Protein AF-0000000066992635 (afdb_homodimer)

Solvent-accessible surface area (backbone atoms only — not comparable to full-atom values): 14364 Å² total; per-residue (Å²): 136,86,88,68,49,43,54,51,34,20,44,28,48,39,27,54,44,52,47,41,54,49,52,49,49,38,52,51,54,25,51,52,31,28,59,74,40,65,58,60,78,64,57,83,58,61,50,70,71,50,26,74,75,31,68,50,27,36,38,20,39,34,29,41,51,44,38,52,54,48,52,70,45,45,57,60,49,50,53,28,38,60,48,14,16,53,73,37,14,64,63,29,17,50,32,44,40,44,22,47,52,12,49,50,40,20,44,55,20,20,50,38,97,61,26,74,69,33,18,50,69,11,43,53,45,22,50,52,27,47,52,53,37,44,51,44,18,52,51,42,51,51,30,59,75,71,54,74,103,96,70,82,66,80,46,89,55,33,62,47,29,53,51,26,52,52,51,47,56,53,50,52,50,50,38,51,52,53,26,52,52,31,28,59,74,41,67,58,60,84,86,57,82,57,60,50,69,71,50,26,72,74,31,68,48,25,36,38,19,30,25,29,41,41,45,38,52,54,49,59,63,47,44,58,45,50,51,51,26,38,60,48,14,17,54,76,37,15,65,64,29,16,52,32,42,41,43,22,47,52,12,50,50,40,20,45,54,19,19,50,37,96,61,24,69,70,32,19,51,70,12,43,52,45,22,50,54,27,47,52,53,36,44,51,42,16,45,52,42,18,51,28,42,62,72,53,74,106

Nearest PDB structures (foldseek):
  3s84-assembly1_A  TM=3.545E-01  e=1.119E+00  Homo sapiens
  6egc-assembly1_A  TM=3.130E-01  e=7.460E+00  synthetic construct
  3s84-assembly1_A  TM=3.484E-01  e=1.752E+00  Homo sapiens
  6egc-assembly1_A  TM=3.126E-01  e=8.282E+00  synthetic construct

Foldseek 3Di:
DDQDADPLLVLLVVLLVLLVVLLVVLVVVLVVLCVVLVPDPPDLADDPVSVVVDVSRVLSRLSSVLSVVSVVVSVLLNVLLNQLCSPVVVLSSVLSNQLSVLSVQLNCQCNDPNHNVGNVSSCVSNVVSSVVSNVSSVVSVVCVVVVVD/DDLDADPLLVLLVVLLVLLVVLLVVLVVVLVVLCVVLVPDPPDLADDPVSVVVDVSRVLSRLSSVLSVVSVVCSVLLNVLLNQLCSPVVVLSSVLSNQLSVLSVQLNCLCNDPNHNVGNVSSCVSNVVSSVVSNVSSVVSVVCVVVVVD

Secondary structure (DSSP, 8-state):
---PPPTTHHHHHHHHHHHHHHHHHHHHHHHHHHHHHT--TT-SS--HHHHHH-HHHHHHHHHHHHHHHHHHHHHHHHHHHHHHTTT-HHHHHHHHHHHHHHHHHHHHHHTSTTGGGGGHHHHHHHHHHHHHHHHHHHHHHHHHHHT--/---PPPTTHHHHHHHHHHHHHHHHHHHHHHHHHHHHHT--TT-SS--HHHHHH-HHHHHHHHHHHHHHHHHHHHHHHHHHHHHHTTT-HHHHHHHHHHHHHHHHHHHHHHTSTTGGGGGHHHHHHHHHHHHHHHHHHHHHHHHHHHT--

Organism: NCBI:txid100816

pLDDT: mean 96.37, std 5.15, range [50.03, 98.88]

InterPro domains:
  IPR001129 Membrane-associated, eicosanoid/glutathione metabolism (MAPEG) protein [PF01124] (12-139)
  IPR023352 Membrane associated eicosanoid/glutathione metabolism-like domain superfamily [G3DSA:1.20.120.550] (2-147)
  IPR023352 Membrane associated eicosanoid/glutathione metabolism-like domain superfamily [SSF161084] (1-146)
  IPR050997 Membrane-associated proteins in eicosanoid and glutathione metabolism [PTHR10250] (5-145)

Structure (mmCIF, N/CA/C/O backbone):
data_AF-0000000066992635-model_v1
#
loop_
_entity.id
_entity.type
_entity.pdbx_description
1 polymer 'Microsomal glutathione S-transferase 3'
#
loop_
_atom_site.group_PDB
_atom_site.id
_atom_site.type_symbol
_atom_site.label_atom_id
_atom_site.label_alt_id
_atom_site.label_comp_id
_atom_site.label_asym_id
_atom_site.label_entity_id
_atom_site.label_seq_id
_atom_site.pdbx_PDB_ins_code
_atom_site.Cartn_x
_atom_site.Cartn_y
_atom_site.Cartn_z
_atom_site.occupancy
_atom_site.B_iso_or_equiv
_atom_site.auth_seq_id
_atom_site.auth_comp_id
_atom_site.auth_asym_id
_atom_site.auth_atom_id
_atom_site.pdbx_PDB_model_num
ATOM 1 N N . MET A 1 1 ? 14.18 -30.391 -2.902 1 50.03 1 MET A N 1
ATOM 2 C CA . MET A 1 1 ? 13 -30.453 -3.758 1 50.03 1 MET A CA 1
ATOM 3 C C . MET A 1 1 ? 12.688 -29.078 -4.352 1 50.03 1 MET A C 1
ATOM 5 O O . MET A 1 1 ? 12.781 -28.062 -3.656 1 50.03 1 MET A O 1
ATOM 9 N N . ALA A 1 2 ? 12.648 -28.828 -5.684 1 71.62 2 ALA A N 1
ATOM 10 C CA . ALA A 1 2 ? 12.289 -27.609 -6.414 1 71.62 2 ALA A CA 1
ATOM 11 C C . ALA A 1 2 ? 10.781 -27.391 -6.414 1 71.62 2 ALA A C 1
ATOM 13 O O . ALA A 1 2 ? 10.008 -28.344 -6.547 1 71.62 2 ALA A O 1
ATOM 14 N N . ILE A 1 3 ? 10.219 -26.25 -5.852 1 74 3 ILE A N 1
ATOM 15 C CA . ILE A 1 3 ? 8.805 -25.906 -5.938 1 74 3 ILE A CA 1
ATOM 16 C C . ILE A 1 3 ? 8.469 -25.422 -7.348 1 74 3 ILE A C 1
ATOM 18 O O . ILE A 1 3 ? 9.086 -24.484 -7.844 1 74 3 ILE A O 1
ATOM 22 N N . THR A 1 4 ? 7.609 -26.25 -7.965 1 82.81 4 THR A N 1
ATOM 23 C CA . THR A 1 4 ? 7.145 -25.859 -9.297 1 82.81 4 THR A CA 1
ATOM 24 C C . THR A 1 4 ? 5.801 -25.141 -9.211 1 82.81 4 THR A C 1
ATOM 26 O O . THR A 1 4 ? 4.898 -25.578 -8.492 1 82.81 4 THR A O 1
ATOM 29 N N . LEU A 1 5 ? 5.688 -24.078 -9.875 1 88.5 5 LEU A N 1
ATOM 30 C CA . LEU A 1 5 ? 4.422 -23.359 -9.875 1 88.5 5 LEU A CA 1
ATOM 31 C C . LEU A 1 5 ? 3.389 -24.062 -10.75 1 88.5 5 LEU A C 1
ATOM 33 O O . LEU A 1 5 ? 3.707 -24.5 -11.852 1 88.5 5 LEU A O 1
ATOM 37 N N . PRO A 1 6 ? 2.193 -24.203 -10.141 1 90.31 6 PRO A N 1
ATOM 38 C CA . PRO A 1 6 ? 1.137 -24.812 -10.953 1 90.31 6 PRO A CA 1
ATOM 39 C C . PRO A 1 6 ? 0.763 -23.953 -12.164 1 90.31 6 PRO A C 1
ATOM 41 O O . PRO A 1 6 ? 1.046 -22.75 -12.188 1 90.31 6 PRO A O 1
ATOM 44 N N . ASP A 1 7 ? 0.09 -24.578 -13.148 1 89.62 7 ASP A N 1
ATOM 45 C CA . ASP A 1 7 ? -0.272 -23.906 -14.391 1 89.62 7 ASP A CA 1
ATOM 46 C C . ASP A 1 7 ? -1.222 -22.75 -14.141 1 89.62 7 ASP A C 1
ATOM 48 O O . ASP A 1 7 ? -1.191 -21.75 -14.859 1 89.62 7 ASP A O 1
ATOM 52 N N . GLU A 1 8 ? -2.031 -22.953 -13.078 1 94.81 8 GLU A N 1
ATOM 53 C CA . GLU A 1 8 ? -3.086 -21.984 -12.812 1 94.81 8 GLU A CA 1
ATOM 54 C C . GLU A 1 8 ? -2.582 -20.844 -11.914 1 94.81 8 GLU A C 1
ATOM 56 O O . GLU A 1 8 ? -3.359 -19.984 -11.492 1 94.81 8 GLU A O 1
ATOM 61 N N . TYR A 1 9 ? -1.284 -20.812 -11.734 1 96.31 9 TYR A N 1
ATOM 62 C CA . TYR A 1 9 ? -0.755 -19.812 -10.805 1 96.31 9 TYR A CA 1
ATOM 63 C C . TYR A 1 9 ? -0.945 -18.406 -11.336 1 96.31 9 TYR A C 1
ATOM 65 O O . TYR A 1 9 ? -0.926 -17.438 -10.57 1 96.31 9 TYR A O 1
ATOM 73 N N . GLY A 1 10 ? -1.103 -18.234 -12.602 1 96.38 10 GLY A N 1
ATOM 74 C CA . GLY A 1 10 ? -1.432 -16.938 -13.172 1 96.38 10 GLY A CA 1
ATOM 75 C C . GLY A 1 10 ? -2.646 -16.297 -12.531 1 96.38 10 GLY A C 1
ATOM 76 O O . GLY A 1 10 ? -2.717 -15.07 -12.414 1 96.38 10 GLY A O 1
ATOM 77 N N . TYR A 1 11 ? -3.617 -17.109 -12.141 1 97.44 11 TYR A N 1
ATOM 78 C CA . TYR A 1 11 ? -4.805 -16.594 -11.469 1 97.44 11 TYR A CA 1
ATOM 79 C C . TYR A 1 11 ? -4.445 -15.961 -10.133 1 97.44 11 TYR A C 1
ATOM 81 O O . TYR A 1 11 ? -5.055 -14.969 -9.727 1 97.44 11 TYR A O 1
ATOM 89 N N . VAL A 1 12 ? -3.49 -16.547 -9.422 1 98.38 12 VAL A N 1
ATOM 90 C CA . VAL A 1 12 ? -3.01 -16.016 -8.148 1 98.38 12 VAL A CA 1
ATOM 91 C C . VAL A 1 12 ? -2.354 -14.656 -8.359 1 98.38 12 VAL A C 1
ATOM 93 O O . VAL A 1 12 ? -2.617 -13.711 -7.613 1 98.38 12 VAL A O 1
ATOM 96 N N . LEU A 1 13 ? -1.54 -14.547 -9.414 1 98.31 13 LEU A N 1
ATOM 97 C CA . LEU A 1 13 ? -0.875 -13.289 -9.727 1 98.31 13 LEU A CA 1
ATOM 98 C C . LEU A 1 13 ? -1.895 -12.211 -10.078 1 98.31 13 LEU A C 1
ATOM 100 O O . LEU A 1 13 ? -1.729 -11.047 -9.695 1 98.31 13 LEU A O 1
ATOM 104 N N . LEU A 1 14 ? -2.906 -12.602 -10.766 1 98.06 14 LEU A N 1
ATOM 105 C CA . LEU A 1 14 ? -3.941 -11.641 -11.148 1 98.06 14 LEU A CA 1
ATOM 106 C C . LEU A 1 14 ? -4.715 -11.172 -9.922 1 98.06 14 LEU A C 1
ATOM 108 O O . LEU A 1 14 ? -5.02 -9.977 -9.797 1 98.06 14 LEU A O 1
ATOM 112 N N . ALA A 1 15 ? -5.051 -12.102 -9.031 1 98.69 15 ALA A N 1
ATOM 113 C CA . ALA A 1 15 ? -5.715 -11.719 -7.789 1 98.69 15 ALA A CA 1
ATOM 114 C C . ALA A 1 15 ? -4.84 -10.773 -6.969 1 98.69 15 ALA A C 1
ATOM 116 O O . ALA A 1 15 ? -5.324 -9.766 -6.449 1 98.69 15 ALA A O 1
ATOM 117 N N . ALA A 1 16 ? -3.574 -11.086 -6.852 1 98.75 16 ALA A N 1
ATOM 118 C CA . ALA A 1 16 ? -2.646 -10.203 -6.152 1 98.75 16 ALA A CA 1
ATOM 119 C C . ALA A 1 16 ? -2.607 -8.82 -6.797 1 98.75 16 ALA A C 1
ATOM 121 O O . ALA A 1 16 ? -2.662 -7.801 -6.105 1 98.75 16 ALA A O 1
ATOM 122 N N . THR A 1 17 ? -2.521 -8.805 -8.102 1 98.56 17 THR A N 1
ATOM 123 C CA . THR A 1 17 ? -2.438 -7.547 -8.836 1 98.56 17 THR A CA 1
ATOM 124 C C . THR A 1 17 ? -3.672 -6.688 -8.586 1 98.56 17 THR A C 1
ATOM 126 O O . THR A 1 17 ? -3.566 -5.469 -8.438 1 98.56 17 THR A O 1
ATOM 129 N N . SER A 1 18 ? -4.809 -7.316 -8.562 1 98 18 SER A N 1
ATOM 130 C CA . SER A 1 18 ? -6.031 -6.566 -8.289 1 98 18 SER A CA 1
ATOM 131 C C . SER A 1 18 ? -5.949 -5.828 -6.961 1 98 18 SER A C 1
ATOM 133 O O . SER A 1 18 ? -6.5 -4.734 -6.816 1 98 18 SER A O 1
ATOM 135 N N . SER A 1 19 ? -5.262 -6.391 -6.008 1 98.56 19 SER A N 1
ATOM 136 C CA . SER A 1 19 ? -5.168 -5.77 -4.688 1 98.56 19 SER A CA 1
ATOM 137 C C . SER A 1 19 ? -4.301 -4.516 -4.73 1 98.56 19 SER A C 1
ATOM 139 O O . SER A 1 19 ? -4.488 -3.6 -3.926 1 98.56 19 SER A O 1
ATOM 141 N N . PHE A 1 20 ? -3.359 -4.438 -5.66 1 98.62 20 PHE A N 1
ATOM 142 C CA . PHE A 1 20 ? -2.541 -3.24 -5.805 1 98.62 20 PHE A CA 1
ATOM 143 C C . PHE A 1 20 ? -3.367 -2.082 -6.348 1 98.62 20 PHE A C 1
ATOM 145 O O . PHE A 1 20 ? -3.201 -0.938 -5.918 1 98.62 20 PHE A O 1
ATOM 152 N N . PHE A 1 21 ? -4.262 -2.379 -7.25 1 98.5 21 PHE A N 1
ATOM 153 C CA . PHE A 1 21 ? -5.16 -1.358 -7.773 1 98.5 21 PHE A CA 1
ATOM 154 C C . PHE A 1 21 ? -6.117 -0.873 -6.695 1 98.5 21 PHE A C 1
ATOM 156 O O . PHE A 1 21 ? -6.465 0.309 -6.648 1 98.5 21 PHE A O 1
ATOM 163 N N . LEU A 1 22 ? -6.504 -1.792 -5.867 1 98.62 22 LEU A N 1
ATOM 164 C CA . LEU A 1 22 ? -7.414 -1.401 -4.797 1 98.62 22 LEU A CA 1
ATOM 165 C C . LEU A 1 22 ? -6.727 -0.462 -3.812 1 98.62 22 LEU A C 1
ATOM 167 O O . LEU A 1 22 ? -7.355 0.452 -3.275 1 98.62 22 LEU A O 1
ATOM 171 N N . ASN A 1 23 ? -5.43 -0.691 -3.551 1 98.56 23 ASN A N 1
ATOM 172 C CA . ASN A 1 23 ? -4.684 0.274 -2.75 1 98.56 23 ASN A CA 1
ATOM 173 C C . ASN A 1 23 ? -4.734 1.67 -3.365 1 98.56 23 ASN A C 1
ATOM 175 O O . ASN A 1 23 ? -4.871 2.662 -2.648 1 98.56 23 ASN A O 1
ATOM 179 N N . THR A 1 24 ? -4.652 1.747 -4.668 1 98.31 24 THR A N 1
ATOM 180 C CA . THR A 1 24 ? -4.738 3.02 -5.375 1 98.31 24 THR A CA 1
ATOM 181 C C . THR A 1 24 ? -6.121 3.643 -5.203 1 98.31 24 THR A C 1
ATOM 183 O O . THR A 1 24 ? -6.246 4.855 -5.023 1 98.31 24 THR A O 1
ATOM 186 N N . VAL A 1 25 ? -7.117 2.842 -5.277 1 98.44 25 VAL A N 1
ATOM 187 C CA . VAL A 1 25 ? -8.477 3.328 -5.07 1 98.44 25 VAL A CA 1
ATOM 188 C C . VAL A 1 25 ? -8.594 3.963 -3.688 1 98.44 25 VAL A C 1
ATOM 190 O O . VAL A 1 25 ? -9.148 5.055 -3.545 1 98.44 25 VAL A O 1
ATOM 193 N N . HIS A 1 26 ? -8.062 3.242 -2.684 1 98.56 26 HIS A N 1
ATOM 194 C CA . HIS A 1 26 ? -8.055 3.807 -1.339 1 98.56 26 HIS A CA 1
ATOM 195 C C . HIS A 1 26 ? -7.352 5.16 -1.313 1 98.56 26 HIS A C 1
ATOM 197 O O . HIS A 1 26 ? -7.859 6.117 -0.727 1 98.56 26 HIS A O 1
ATOM 203 N N . ALA A 1 27 ? -6.207 5.25 -1.962 1 98 27 ALA A N 1
ATOM 204 C CA . ALA A 1 27 ? -5.418 6.48 -1.966 1 98 27 ALA A CA 1
ATOM 205 C C . ALA A 1 27 ? -6.184 7.621 -2.631 1 98 27 ALA A C 1
ATOM 207 O O . ALA A 1 27 ? -6.203 8.742 -2.123 1 98 27 ALA A O 1
ATOM 208 N N . VAL A 1 28 ? -6.832 7.375 -3.711 1 97.94 28 VAL A N 1
ATOM 209 C CA . VAL A 1 28 ? -7.547 8.383 -4.48 1 97.94 28 VAL A CA 1
ATOM 210 C C . VAL A 1 28 ? -8.758 8.875 -3.695 1 97.94 28 VAL A C 1
ATOM 212 O O . VAL A 1 28 ? -8.977 10.086 -3.574 1 97.94 28 VAL A O 1
ATOM 215 N N . ILE A 1 29 ? -9.508 7.949 -3.146 1 98.19 29 ILE A N 1
ATOM 216 C CA . ILE A 1 29 ? -10.703 8.32 -2.398 1 98.19 29 ILE A CA 1
ATOM 217 C C . ILE A 1 29 ? -10.305 9.125 -1.163 1 98.19 29 ILE A C 1
ATOM 219 O O . ILE A 1 29 ? -10.922 10.156 -0.86 1 98.19 29 ILE A O 1
ATOM 223 N N . THR A 1 30 ? -9.266 8.711 -0.461 1 98.19 30 THR A N 1
ATOM 224 C CA . THR A 1 30 ? -8.797 9.422 0.723 1 98.19 30 THR A CA 1
ATOM 225 C C . THR A 1 30 ? -8.336 10.828 0.36 1 98.19 30 THR A C 1
ATOM 227 O O . THR A 1 30 ? -8.695 11.797 1.033 1 98.19 30 THR A O 1
ATOM 230 N N . SER A 1 31 ? -7.59 10.945 -0.732 1 97.5 31 SER A N 1
ATOM 231 C CA . SER A 1 31 ? -7.105 12.258 -1.165 1 97.5 31 SER A CA 1
ATOM 232 C C . SER A 1 31 ? -8.258 13.164 -1.568 1 97.5 31 SER A C 1
ATOM 234 O O . SER A 1 31 ? -8.258 14.359 -1.258 1 97.5 31 SER A O 1
ATOM 236 N N . ARG A 1 32 ? -9.227 12.656 -2.283 1 97.94 32 ARG A N 1
ATOM 237 C CA . ARG A 1 32 ? -10.383 13.438 -2.703 1 97.94 32 ARG A CA 1
ATOM 238 C C . ARG A 1 32 ? -11.172 13.938 -1.499 1 97.94 32 ARG A C 1
ATOM 240 O O . ARG A 1 32 ? -11.617 15.086 -1.479 1 97.94 32 ARG A O 1
ATOM 247 N N . ARG A 1 33 ? -11.352 13.047 -0.519 1 98 33 ARG A N 1
ATOM 248 C CA . ARG A 1 33 ? -12.109 13.422 0.669 1 98 33 ARG A CA 1
ATOM 249 C C . ARG A 1 33 ? -11.344 14.438 1.511 1 98 33 ARG 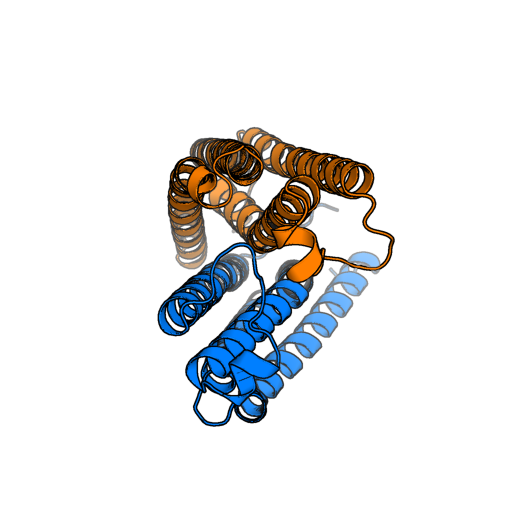A C 1
ATOM 251 O O . ARG A 1 33 ? -11.953 15.305 2.141 1 98 33 ARG A O 1
ATOM 258 N N . ARG A 1 34 ? -10.031 14.344 1.509 1 97.62 34 ARG A N 1
ATOM 259 C CA . ARG A 1 34 ? -9.211 15.344 2.182 1 97.62 34 ARG A CA 1
ATOM 260 C C . ARG A 1 34 ? -9.422 16.719 1.577 1 97.62 34 ARG A C 1
ATOM 262 O O . ARG A 1 34 ? -9.633 17.703 2.303 1 97.62 34 ARG A O 1
ATOM 269 N N . LYS A 1 35 ? -9.336 16.734 0.255 1 97.81 35 LYS A N 1
ATOM 270 C CA . LYS A 1 35 ? -9.5 18 -0.453 1 97.81 35 LYS A CA 1
ATOM 271 C C . LYS A 1 35 ? -10.883 18.594 -0.193 1 97.81 35 LYS A C 1
ATOM 273 O O . LYS A 1 35 ? -11.016 19.797 0.046 1 97.81 35 LYS A O 1
ATOM 278 N N . ALA A 1 36 ? -11.859 17.828 -0.221 1 97.81 36 ALA A N 1
ATOM 279 C CA . ALA A 1 36 ? -13.227 18.281 0.011 1 97.81 36 ALA A CA 1
ATOM 280 C C . ALA A 1 36 ? -13.383 18.859 1.411 1 97.81 36 ALA A C 1
ATOM 282 O O . ALA A 1 36 ? -14.148 19.812 1.613 1 97.81 36 ALA A O 1
ATOM 283 N N . ALA A 1 37 ? -12.672 18.312 2.357 1 97.75 37 ALA A N 1
ATOM 284 C CA . ALA A 1 37 ? -12.773 18.734 3.75 1 97.75 37 ALA A CA 1
ATOM 285 C C . ALA A 1 37 ? -11.781 19.859 4.047 1 97.75 37 ALA A C 1
ATOM 287 O O . ALA A 1 37 ? -11.773 20.406 5.152 1 97.75 37 ALA A O 1
ATOM 288 N N . SER A 1 38 ? -10.852 20.141 3.098 1 97.19 38 SER A N 1
ATOM 289 C CA . SER A 1 38 ? -9.836 21.172 3.227 1 97.19 38 SER A CA 1
ATOM 290 C C . SER A 1 38 ? -8.938 20.906 4.434 1 97.19 38 SER A C 1
ATOM 292 O O . SER A 1 38 ? -8.648 21.828 5.207 1 97.19 38 SER A O 1
ATOM 294 N N . ILE A 1 39 ? -8.633 19.656 4.66 1 95.81 39 ILE A N 1
ATOM 295 C CA . ILE A 1 39 ? -7.668 19.312 5.699 1 95.81 39 ILE A CA 1
ATOM 296 C C . ILE A 1 39 ? -6.25 19.406 5.141 1 95.81 39 ILE A C 1
ATOM 298 O O . ILE A 1 39 ? -5.863 18.609 4.277 1 95.81 39 ILE A O 1
ATOM 302 N N . PRO A 1 40 ? -5.461 20.328 5.645 1 94.06 40 PRO A N 1
ATOM 303 C CA . PRO A 1 40 ? -4.152 20.547 5.02 1 94.06 40 PRO A CA 1
ATOM 304 C C . PRO A 1 40 ? -3.131 19.469 5.41 1 94.06 40 PRO A C 1
ATOM 306 O O . PRO A 1 40 ? -3.172 18.953 6.531 1 94.06 40 PRO A O 1
ATOM 309 N N . TYR A 1 41 ? -2.164 19.234 4.543 1 93.19 41 TYR A N 1
ATOM 310 C CA . TYR A 1 41 ? -0.974 18.453 4.875 1 93.19 41 TYR A CA 1
ATOM 311 C C . TYR A 1 41 ? -0.092 19.203 5.867 1 93.19 41 TYR A C 1
ATOM 313 O O . TYR A 1 41 ? -0.062 20.438 5.871 1 93.19 41 TYR A O 1
ATOM 321 N N . PRO A 1 42 ? 0.569 18.5 6.75 1 94.62 42 PRO A N 1
ATOM 322 C CA . PRO A 1 42 ? 0.805 17.047 6.785 1 94.62 42 PRO A CA 1
ATOM 323 C C . PRO A 1 42 ? -0.126 16.328 7.75 1 94.62 42 PRO A C 1
ATOM 325 O O . PRO A 1 42 ? 0.188 15.219 8.203 1 94.62 42 PRO A O 1
ATOM 328 N N . ASN A 1 43 ? -1.287 16.953 8.109 1 91.38 43 ASN A N 1
ATOM 329 C CA . ASN A 1 43 ? -2.205 16.312 9.047 1 91.38 43 ASN A CA 1
ATOM 330 C C . ASN A 1 43 ? -2.787 15.023 8.469 1 91.38 43 ASN A C 1
ATOM 332 O O . ASN A 1 43 ? -3.365 15.031 7.379 1 91.38 43 ASN A O 1
ATOM 336 N N . SER A 1 44 ? -2.688 13.977 9.234 1 90.44 44 SER A N 1
ATOM 337 C CA . SER A 1 44 ? -3.205 12.703 8.742 1 90.44 44 SER A CA 1
ATOM 338 C C . SER A 1 44 ? -4.711 12.602 8.961 1 90.44 44 SER A C 1
ATOM 340 O O . SER A 1 44 ? -5.402 11.898 8.219 1 90.44 44 SER A O 1
ATOM 342 N N . TYR A 1 45 ? -5.184 13.195 10.016 1 94.38 45 TYR A N 1
ATOM 343 C CA . TYR A 1 45 ? -6.605 13.188 10.336 1 94.38 45 TYR A CA 1
ATOM 344 C C . TYR A 1 45 ? -7.094 14.594 10.672 1 94.38 45 TYR A C 1
ATOM 346 O O . TYR A 1 45 ? -6.32 15.43 11.133 1 94.38 45 TYR A O 1
ATOM 354 N N . ALA A 1 46 ? -8.398 14.773 10.367 1 95.38 46 ALA A N 1
ATOM 355 C CA . ALA A 1 46 ? -9.07 15.906 10.992 1 95.38 46 ALA A CA 1
ATOM 356 C C . ALA A 1 46 ? -9.188 15.719 12.5 1 95.38 46 ALA A C 1
ATOM 358 O O . ALA A 1 46 ? -9.328 14.594 12.977 1 95.38 46 ALA A O 1
ATOM 359 N N . THR A 1 47 ? -9.102 16.844 13.172 1 92.88 47 THR A N 1
ATOM 360 C CA . THR A 1 47 ? -9.297 16.766 14.609 1 92.88 47 THR A CA 1
ATOM 361 C C . THR A 1 47 ? -10.727 16.359 14.938 1 92.88 47 THR A C 1
ATOM 363 O O . THR A 1 47 ? -11.609 16.422 14.078 1 92.88 47 THR A O 1
ATOM 366 N N . LYS A 1 48 ? -10.906 15.961 16.188 1 93.75 48 LYS A N 1
ATOM 367 C CA . LYS A 1 48 ? -12.258 15.625 16.625 1 93.75 48 LYS A CA 1
ATOM 368 C C . LYS A 1 48 ? -13.203 16.812 16.469 1 93.75 48 LYS A C 1
ATOM 370 O O . LYS A 1 48 ? -14.336 16.641 16 1 93.75 48 LYS A O 1
ATOM 375 N N . GLU A 1 49 ? -12.742 17.953 16.859 1 93.56 49 GLU A N 1
ATOM 376 C CA . GLU A 1 49 ? -13.547 19.172 16.75 1 93.56 49 GLU A CA 1
ATOM 377 C C . GLU A 1 49 ? -13.961 19.438 15.305 1 93.56 49 GLU A C 1
ATOM 379 O O . GLU A 1 49 ? -15.117 19.75 15.039 1 93.56 49 GLU A O 1
ATOM 384 N N . GLN A 1 50 ? -13.039 19.281 14.383 1 94.19 50 GLN A N 1
ATOM 385 C CA . GLN A 1 50 ? -13.312 19.484 12.969 1 94.19 50 GLN A CA 1
ATOM 386 C C . GLN A 1 50 ? -14.336 18.469 12.453 1 94.19 50 GLN A C 1
ATOM 388 O O . GLN A 1 50 ? -15.258 18.828 11.719 1 94.19 50 GLN A O 1
ATOM 393 N N . ALA A 1 51 ? -14.203 17.234 12.836 1 95.5 51 ALA A N 1
ATOM 394 C CA . ALA A 1 51 ? -15.062 16.156 12.352 1 95.5 51 ALA A CA 1
ATOM 395 C C . ALA A 1 51 ? -16.469 16.281 12.93 1 95.5 51 ALA A C 1
ATOM 397 O O . ALA A 1 51 ? -17.453 15.898 12.281 1 95.5 51 ALA A O 1
ATOM 398 N N . ASP A 1 52 ? -16.547 16.781 14.148 1 96 52 ASP A N 1
ATOM 399 C CA . ASP A 1 52 ? -17.859 16.969 14.766 1 96 52 ASP A CA 1
ATOM 400 C C . ASP A 1 52 ? -18.641 18.078 14.062 1 96 52 ASP A C 1
ATOM 402 O O . ASP A 1 52 ? -19.875 18.016 13.992 1 96 52 ASP A O 1
ATOM 406 N N . LYS A 1 53 ? -17.938 19.031 13.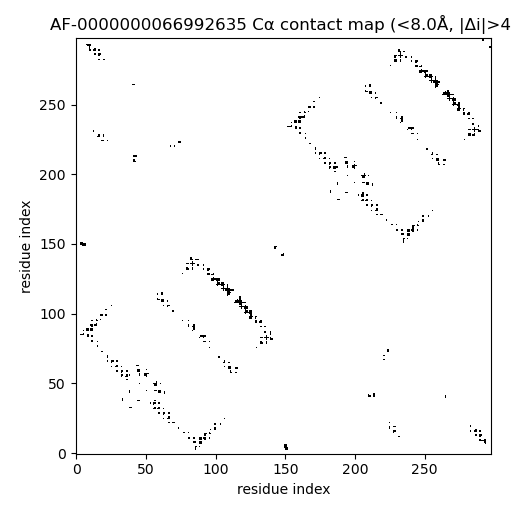562 1 96.5 53 LYS A N 1
ATOM 407 C CA . LYS A 1 53 ? -18.562 20.219 12.992 1 96.5 53 LYS A CA 1
ATOM 408 C C . LYS A 1 53 ? -18.844 20.031 11.508 1 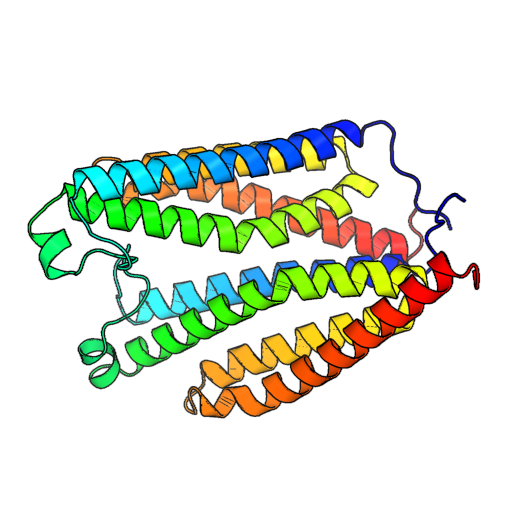96.5 53 LYS A C 1
ATOM 410 O O . LYS A 1 53 ? -19.797 20.625 10.969 1 96.5 53 LYS A O 1
ATOM 415 N N . ASP A 1 54 ? -18.094 19.312 10.797 1 96.75 54 ASP A N 1
ATOM 416 C CA . ASP A 1 54 ? -18.156 19.188 9.344 1 96.75 54 ASP A CA 1
ATOM 417 C C . ASP A 1 54 ? -18.219 17.703 8.938 1 96.75 54 ASP A C 1
ATOM 419 O O . ASP A 1 54 ? -17.219 17 9.031 1 96.75 54 ASP A O 1
ATOM 423 N N . PRO A 1 55 ? -19.328 17.281 8.375 1 97.06 55 PRO A N 1
ATOM 424 C CA . PRO A 1 55 ? -19.453 15.891 7.945 1 97.06 55 PRO A CA 1
ATOM 425 C C . PRO A 1 55 ? -18.391 15.5 6.91 1 97.06 55 PRO A C 1
ATOM 427 O O . PRO A 1 55 ? -18 14.336 6.832 1 97.06 55 PRO A O 1
ATOM 430 N N . LYS A 1 56 ? -17.969 16.422 6.102 1 98.06 56 LYS A N 1
ATOM 431 C CA . LYS A 1 56 ? -16.922 16.125 5.125 1 98.06 56 LYS A CA 1
ATOM 432 C C . LYS A 1 56 ? -15.625 15.727 5.82 1 98.06 56 LYS A C 1
ATOM 434 O O . LYS A 1 56 ? -14.906 14.844 5.344 1 98.06 56 LYS A O 1
ATOM 439 N N . ALA A 1 57 ? -15.344 16.406 6.879 1 98.19 57 ALA A N 1
ATOM 440 C CA . ALA A 1 57 ? -14.156 16.062 7.652 1 98.19 57 ALA A CA 1
ATOM 441 C C . ALA A 1 57 ? -14.273 14.68 8.281 1 98.19 57 ALA A C 1
ATOM 443 O O . ALA A 1 57 ? -13.305 13.922 8.328 1 98.19 57 ALA A O 1
ATOM 444 N N . PHE A 1 58 ? -15.43 14.43 8.781 1 98.12 58 PHE A N 1
ATOM 445 C CA . PHE A 1 58 ? -15.664 13.109 9.352 1 98.12 58 PHE A CA 1
ATOM 446 C C . PHE A 1 58 ? -15.484 12.023 8.297 1 98.12 58 PHE A C 1
ATOM 448 O O . PHE A 1 58 ? -14.852 10.992 8.555 1 98.12 58 PHE A O 1
ATOM 455 N N . THR A 1 59 ? -15.992 12.219 7.141 1 98.25 59 THR A N 1
ATOM 456 C CA . THR A 1 59 ? -15.875 11.258 6.051 1 98.25 59 THR A CA 1
ATOM 457 C C . THR A 1 59 ? -14.414 11.086 5.641 1 98.25 59 THR A C 1
ATOM 459 O O . THR A 1 59 ? -13.984 9.984 5.281 1 98.25 59 THR A O 1
ATOM 462 N N . PHE A 1 60 ? -13.711 12.18 5.633 1 98.56 60 PHE A N 1
ATOM 463 C CA . PHE A 1 60 ? -12.281 12.086 5.371 1 98.56 60 PHE A CA 1
ATOM 464 C C . PHE A 1 60 ? -11.609 11.156 6.375 1 98.56 60 PHE A C 1
ATOM 466 O O . PHE A 1 60 ? -10.82 10.289 5.996 1 98.56 60 PHE A O 1
ATOM 473 N N . ASN A 1 61 ? -11.875 11.336 7.637 1 98.19 61 ASN A N 1
ATOM 474 C CA . ASN A 1 61 ? -11.312 10.469 8.664 1 98.19 61 ASN A CA 1
ATOM 475 C C . ASN A 1 61 ? -11.68 9.008 8.43 1 98.19 61 ASN A C 1
ATOM 477 O O . ASN A 1 61 ? -10.852 8.117 8.617 1 98.19 61 ASN A O 1
ATOM 481 N N . CYS A 1 62 ? -12.922 8.797 8.023 1 98.31 62 CYS A N 1
ATOM 482 C CA . CYS A 1 62 ? -13.352 7.441 7.707 1 98.31 62 CYS A CA 1
ATOM 483 C C . CYS A 1 62 ? -12.539 6.859 6.559 1 98.31 62 CYS A C 1
ATOM 485 O O . CYS A 1 62 ? -12.094 5.711 6.629 1 98.31 62 CYS A O 1
ATOM 487 N N . ALA A 1 63 ? -12.312 7.629 5.539 1 98.31 63 ALA A N 1
ATOM 488 C CA . ALA A 1 63 ? -11.531 7.18 4.387 1 98.31 63 ALA A CA 1
ATOM 489 C C . ALA A 1 63 ? -10.094 6.863 4.785 1 98.31 63 ALA A C 1
ATOM 491 O O . ALA A 1 63 ? -9.539 5.84 4.375 1 98.31 63 ALA A O 1
ATOM 492 N N . GLN A 1 64 ? -9.547 7.734 5.574 1 97.75 64 GLN A N 1
ATOM 493 C CA . GLN A 1 64 ? -8.18 7.547 6.031 1 97.75 64 GLN A CA 1
ATOM 494 C C . GLN A 1 64 ? -8.047 6.273 6.859 1 97.75 64 GLN A C 1
ATOM 496 O O . GLN A 1 64 ? -7.098 5.504 6.68 1 97.75 64 GLN A O 1
ATOM 501 N N . ARG A 1 65 ? -8.961 6.09 7.77 1 98 65 ARG A N 1
ATOM 502 C CA . ARG A 1 65 ? -8.922 4.895 8.609 1 98 65 ARG A CA 1
ATOM 503 C C . ARG A 1 65 ? -9.094 3.633 7.77 1 98 65 ARG A C 1
ATOM 505 O O . ARG A 1 65 ? -8.406 2.633 8 1 98 65 ARG A O 1
ATOM 512 N N . ALA A 1 66 ? -9.992 3.688 6.82 1 98.19 66 ALA A N 1
ATOM 513 C CA . ALA A 1 66 ? -10.188 2.547 5.934 1 98.19 66 ALA A CA 1
ATOM 514 C C . ALA A 1 66 ? -8.914 2.221 5.16 1 98.19 66 ALA A C 1
ATOM 516 O O . ALA A 1 66 ? -8.562 1.051 4.992 1 98.19 66 ALA A O 1
ATOM 517 N N . HIS A 1 67 ? -8.258 3.213 4.664 1 98.31 67 HIS A N 1
ATOM 518 C CA . HIS A 1 67 ? -7.016 3.008 3.928 1 98.31 67 HIS A CA 1
ATOM 519 C C . HIS A 1 67 ? -5.941 2.4 4.82 1 98.31 67 HIS A C 1
ATOM 521 O O . HIS A 1 67 ? -5.266 1.446 4.426 1 98.31 67 HIS A O 1
ATOM 527 N N . ALA A 1 68 ? -5.805 2.969 6.023 1 97.25 68 ALA A N 1
ATOM 528 C CA . ALA A 1 68 ? -4.836 2.432 6.973 1 97.25 68 ALA A CA 1
ATOM 529 C C . ALA A 1 68 ? -5.121 0.962 7.273 1 97.25 68 ALA A C 1
ATOM 531 O O . ALA A 1 68 ? -4.203 0.136 7.293 1 97.25 68 ALA A O 1
ATOM 532 N N . ASN A 1 69 ? -6.336 0.681 7.543 1 97.62 69 ASN A N 1
ATOM 533 C CA . ASN A 1 69 ? -6.73 -0.698 7.809 1 97.62 69 ASN A CA 1
ATOM 534 C C . ASN A 1 69 ? -6.41 -1.611 6.629 1 97.62 69 ASN A C 1
ATOM 536 O O . ASN A 1 69 ? -5.984 -2.752 6.82 1 97.62 69 ASN A O 1
ATOM 540 N N . TYR A 1 70 ? -6.695 -1.107 5.414 1 98.5 70 TYR A N 1
ATOM 541 C CA . TYR A 1 70 ? -6.391 -1.879 4.215 1 98.5 70 TYR A CA 1
ATOM 542 C C . TYR A 1 70 ? -4.91 -2.238 4.164 1 98.5 70 TYR A C 1
ATOM 544 O O . TYR A 1 70 ? -4.555 -3.4 3.951 1 98.5 70 TYR A O 1
ATOM 552 N N . THR A 1 71 ? -4.047 -1.279 4.387 1 97.62 71 THR A N 1
ATOM 553 C CA . THR A 1 71 ? -2.607 -1.486 4.277 1 97.62 71 THR A CA 1
ATOM 554 C C . THR A 1 71 ? -2.115 -2.434 5.367 1 97.62 71 THR A C 1
ATOM 556 O O . THR A 1 71 ? -1.176 -3.201 5.152 1 97.62 71 THR A O 1
ATOM 559 N N . GLU A 1 72 ? -2.727 -2.473 6.539 1 97 72 GLU A N 1
ATOM 560 C CA . GLU A 1 72 ? -2.395 -3.393 7.625 1 97 72 GLU A CA 1
ATOM 561 C C . GLU A 1 72 ? -2.637 -4.84 7.211 1 97 72 GLU A C 1
ATOM 563 O O . GLU A 1 72 ? -1.989 -5.754 7.727 1 97 72 GLU A O 1
ATOM 568 N N . ASN A 1 73 ? -3.545 -4.953 6.324 1 97.94 73 ASN A N 1
ATOM 569 C CA . ASN A 1 73 ? -3.977 -6.305 5.988 1 97.94 73 ASN A CA 1
ATOM 570 C C . ASN A 1 73 ? -3.393 -6.77 4.656 1 97.94 73 ASN A C 1
ATOM 572 O O . ASN A 1 73 ? -3.455 -7.953 4.324 1 97.94 73 ASN A O 1
ATOM 576 N N . LEU A 1 74 ? -2.84 -5.883 3.92 1 98.31 74 LEU A N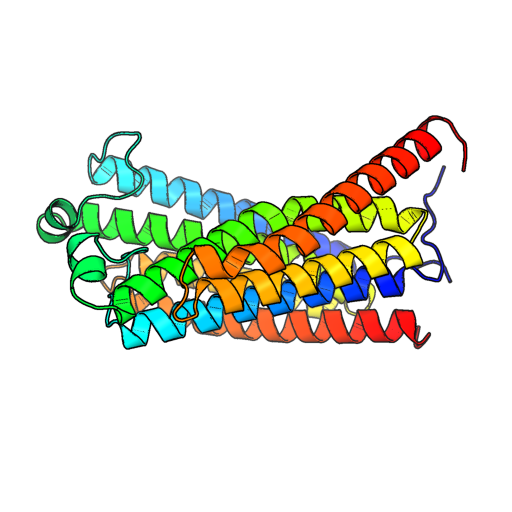 1
ATOM 577 C CA . LEU A 1 74 ? -2.424 -6.199 2.557 1 98.31 74 LEU A CA 1
ATOM 578 C C . LEU A 1 74 ? -1.248 -7.168 2.561 1 98.31 74 LEU A C 1
ATOM 580 O O . LEU A 1 74 ? -1.237 -8.141 1.802 1 98.31 74 LEU A O 1
ATOM 584 N N . THR A 1 75 ? -0.287 -6.961 3.461 1 97.25 75 THR A N 1
ATOM 585 C CA . THR A 1 75 ? 0.915 -7.789 3.482 1 97.25 75 THR A CA 1
ATOM 586 C C . THR A 1 75 ? 0.571 -9.234 3.84 1 97.25 75 THR A C 1
ATOM 588 O O . THR A 1 75 ? 0.934 -10.156 3.111 1 97.25 75 THR A O 1
ATOM 591 N N . PRO A 1 76 ? -0.125 -9.43 4.957 1 97.44 76 PRO A N 1
ATOM 592 C CA . PRO A 1 76 ? -0.49 -10.828 5.23 1 97.44 76 PRO A CA 1
ATOM 593 C C . PRO A 1 76 ? -1.339 -11.445 4.121 1 97.44 76 PRO A C 1
ATOM 595 O O . PRO A 1 76 ? -1.19 -12.625 3.809 1 97.44 76 PRO A O 1
ATOM 598 N N . LEU A 1 77 ? -2.244 -10.68 3.482 1 98.38 77 LEU A N 1
ATOM 599 C CA . LEU A 1 77 ? -3.037 -11.195 2.373 1 98.38 77 LEU A CA 1
ATOM 600 C C . LEU A 1 77 ? -2.137 -11.734 1.266 1 98.38 77 LEU A C 1
ATOM 602 O O . LEU A 1 77 ? -2.352 -12.844 0.767 1 98.38 77 LEU A O 1
ATOM 606 N N . LEU A 1 78 ? -1.156 -10.984 0.918 1 98.5 78 LEU A N 1
ATOM 607 C CA . LEU A 1 78 ? -0.28 -11.391 -0.176 1 98.5 78 LEU A CA 1
ATOM 608 C C . LEU A 1 78 ? 0.513 -12.641 0.195 1 98.5 78 LEU A C 1
ATOM 610 O O . LEU A 1 78 ? 0.646 -13.562 -0.615 1 98.5 78 LEU A O 1
ATOM 614 N N . GLY A 1 79 ? 1.023 -12.656 1.445 1 98 79 GLY A N 1
ATOM 615 C CA . GLY A 1 79 ? 1.742 -13.836 1.886 1 98 79 GLY A CA 1
ATOM 616 C C . GLY A 1 79 ? 0.909 -15.102 1.811 1 98 79 GLY A C 1
ATOM 617 O O . GLY A 1 79 ? 1.34 -16.109 1.234 1 98 79 GLY A O 1
ATOM 618 N N . GLN A 1 80 ? -0.226 -15.047 2.391 1 98.5 80 GLN A N 1
ATOM 619 C CA . GLN A 1 80 ? -1.078 -16.234 2.418 1 98.5 80 GLN A CA 1
ATOM 620 C C . GLN A 1 80 ? -1.55 -16.594 1.016 1 98.5 80 GLN A C 1
ATOM 622 O O . GLN A 1 80 ? -1.7 -17.781 0.697 1 98.5 80 GLN A O 1
ATOM 627 N N . LEU A 1 81 ? -1.838 -15.633 0.167 1 98.62 81 LEU A N 1
ATOM 628 C CA . LEU A 1 81 ? -2.283 -15.867 -1.203 1 98.62 81 LEU A CA 1
ATOM 629 C C . LEU A 1 81 ? -1.213 -16.594 -2.006 1 98.62 81 LEU A C 1
ATOM 631 O O . LEU A 1 81 ? -1.5 -17.609 -2.654 1 98.62 81 LEU A O 1
ATOM 635 N N . PHE A 1 82 ? 0.021 -16.125 -1.925 1 98.19 82 PHE A N 1
ATOM 636 C CA . PHE A 1 82 ? 1.117 -16.703 -2.686 1 98.19 82 PHE A CA 1
ATOM 637 C C . PHE A 1 82 ? 1.429 -18.109 -2.189 1 98.19 82 PHE A C 1
ATOM 639 O O . PHE A 1 82 ? 1.72 -19.016 -2.984 1 98.19 82 PHE A O 1
ATOM 646 N N . ILE A 1 83 ? 1.329 -18.297 -0.901 1 97.75 83 ILE A N 1
ATOM 647 C CA . ILE A 1 83 ? 1.632 -19.594 -0.333 1 97.75 83 ILE A CA 1
ATOM 648 C C . ILE A 1 83 ? 0.511 -20.578 -0.67 1 97.75 83 ILE A C 1
ATOM 650 O O . ILE A 1 83 ? 0.765 -21.656 -1.199 1 97.75 83 ILE A O 1
ATOM 654 N N . ALA A 1 84 ? -0.74 -20.219 -0.397 1 98.38 84 ALA A N 1
ATOM 655 C CA . ALA A 1 84 ? -1.874 -21.094 -0.702 1 98.38 84 ALA A CA 1
ATOM 656 C C . ALA A 1 84 ? -1.93 -21.422 -2.191 1 98.38 84 ALA A C 1
ATOM 658 O O . ALA A 1 84 ? -2.314 -22.531 -2.578 1 98.38 84 ALA A O 1
ATOM 659 N N . GLY A 1 85 ? -1.566 -20.5 -3.033 1 97.75 85 GLY A N 1
ATOM 660 C CA . GLY A 1 85 ? -1.633 -20.656 -4.477 1 97.75 85 GLY A CA 1
ATOM 661 C C . GLY A 1 85 ? -0.679 -21.703 -5.008 1 97.75 85 GLY A C 1
ATOM 662 O O . GLY A 1 85 ? -0.829 -22.172 -6.141 1 97.75 85 GLY A O 1
ATOM 663 N N . LEU A 1 86 ? 0.342 -22 -4.238 1 95.69 86 LEU A N 1
ATOM 664 C CA . LEU A 1 86 ? 1.309 -23 -4.68 1 95.69 86 LEU A CA 1
ATOM 665 C C . LEU A 1 86 ? 0.648 -24.359 -4.824 1 95.69 86 LEU A C 1
ATOM 667 O O . LEU A 1 86 ? 1.081 -25.188 -5.637 1 95.69 86 LEU A O 1
ATOM 671 N N . ARG A 1 87 ? -0.362 -24.562 -4.043 1 95.44 87 ARG A N 1
ATOM 672 C CA . ARG A 1 87 ? -1.008 -25.875 -4.09 1 95.44 87 ARG A CA 1
ATOM 673 C C . ARG A 1 87 ? -2.453 -25.75 -4.562 1 95.44 87 ARG A C 1
ATOM 675 O O . ARG A 1 87 ? -2.965 -26.641 -5.238 1 95.44 87 ARG A O 1
ATOM 682 N N . TYR A 1 88 ? -3.082 -24.719 -4.238 1 97.31 88 TYR A N 1
ATOM 683 C CA . TYR A 1 88 ? -4.488 -24.5 -4.566 1 97.31 88 TYR A CA 1
ATOM 684 C C . TYR A 1 88 ? -4.68 -23.188 -5.316 1 97.31 88 TYR A C 1
ATOM 686 O O . TYR A 1 88 ? -5.406 -22.312 -4.855 1 97.31 88 TYR A O 1
ATOM 694 N N . PRO A 1 89 ? -4.156 -23.125 -6.473 1 97.31 89 PRO A N 1
ATOM 695 C CA . PRO A 1 89 ? -4.098 -21.828 -7.141 1 97.31 89 PRO A CA 1
ATOM 696 C C . PRO A 1 89 ? -5.48 -21.281 -7.488 1 97.31 89 PRO A C 1
ATOM 698 O O . PRO A 1 89 ? -5.734 -20.078 -7.32 1 97.31 89 PRO A O 1
ATOM 701 N N . VAL A 1 90 ? -6.422 -22.078 -7.918 1 98.19 90 VAL A N 1
ATOM 702 C CA . VAL A 1 90 ? -7.73 -21.594 -8.344 1 98.19 90 VAL A CA 1
ATOM 703 C C . VAL A 1 90 ? -8.531 -21.141 -7.121 1 98.19 90 VAL A C 1
ATOM 705 O O . VAL A 1 90 ? -9.094 -20.047 -7.113 1 98.19 90 VAL A O 1
ATOM 708 N N . TYR A 1 91 ? -8.508 -21.969 -6.078 1 98.62 91 TYR A N 1
ATOM 709 C CA . TYR A 1 91 ? -9.234 -21.625 -4.863 1 98.62 91 TYR A CA 1
ATOM 710 C C . TYR A 1 91 ? -8.625 -20.391 -4.199 1 98.62 91 TYR A C 1
ATOM 712 O O . TYR A 1 91 ? -9.352 -19.516 -3.725 1 98.62 91 TYR A O 1
ATOM 720 N N . ALA A 1 92 ? -7.309 -20.391 -4.137 1 98.75 92 ALA A N 1
ATOM 721 C CA . ALA A 1 92 ? -6.621 -19.234 -3.561 1 98.75 92 ALA A CA 1
ATOM 722 C C . ALA A 1 92 ? -6.969 -17.953 -4.316 1 98.75 92 ALA A C 1
ATOM 724 O O . ALA A 1 92 ? -7.27 -16.922 -3.701 1 98.75 92 ALA A O 1
ATOM 725 N N . ALA A 1 93 ? -6.93 -18.016 -5.613 1 98.75 93 ALA A N 1
ATOM 726 C CA . ALA A 1 93 ? -7.246 -16.844 -6.43 1 98.75 93 ALA A CA 1
ATOM 727 C C . ALA A 1 93 ? -8.688 -16.375 -6.195 1 98.75 93 ALA A C 1
ATOM 729 O O . ALA A 1 93 ? -8.953 -15.18 -6.117 1 98.75 93 ALA A O 1
ATOM 730 N N . ALA A 1 94 ? -9.594 -17.328 -6.125 1 98.75 94 ALA A N 1
ATOM 731 C CA . ALA A 1 94 ? -10.992 -17 -5.871 1 98.75 94 ALA A CA 1
ATOM 732 C C . ALA A 1 94 ? -11.156 -16.297 -4.52 1 98.75 94 ALA A C 1
ATOM 734 O O . ALA A 1 94 ? -11.844 -15.289 -4.414 1 98.75 94 ALA A O 1
ATOM 735 N N . LEU A 1 95 ? -10.516 -16.812 -3.535 1 98.81 95 LEU A N 1
ATOM 736 C CA . LEU A 1 95 ? -10.602 -16.234 -2.199 1 98.81 95 LEU A CA 1
ATOM 737 C C . LEU A 1 95 ? -9.922 -14.875 -2.156 1 98.81 95 LEU A C 1
ATOM 739 O O . LEU A 1 95 ? -10.398 -13.961 -1.484 1 98.81 95 LEU A O 1
ATOM 743 N N . GLY A 1 96 ? -8.742 -14.742 -2.812 1 98.81 96 GLY A N 1
ATOM 744 C CA . GLY A 1 96 ? -8.102 -13.438 -2.908 1 98.81 96 GLY A CA 1
ATOM 745 C C . GLY A 1 96 ? -8.977 -12.398 -3.584 1 98.81 96 GLY A C 1
ATOM 746 O O . GLY A 1 96 ? -9.031 -11.25 -3.139 1 98.81 96 GLY A O 1
ATOM 747 N N . THR A 1 97 ? -9.656 -12.805 -4.609 1 98.69 97 THR A N 1
ATOM 748 C CA . THR A 1 97 ? -10.562 -11.906 -5.316 1 98.69 97 THR A CA 1
ATOM 749 C C . THR A 1 97 ? -11.75 -11.531 -4.438 1 98.69 97 THR A C 1
ATOM 751 O O . THR A 1 97 ? -12.172 -10.375 -4.406 1 98.69 97 THR A O 1
ATOM 754 N N . ALA A 1 98 ? -12.258 -12.523 -3.777 1 98.75 98 ALA A N 1
ATOM 755 C CA . ALA A 1 98 ? -13.352 -12.258 -2.84 1 98.75 98 ALA A CA 1
ATOM 756 C C . ALA A 1 98 ? -12.906 -11.297 -1.741 1 98.75 98 ALA A C 1
ATOM 758 O O . ALA A 1 98 ? -13.664 -10.414 -1.335 1 98.75 98 ALA A O 1
ATOM 759 N N . TRP A 1 99 ? -11.727 -11.523 -1.221 1 98.88 99 TRP A N 1
ATOM 760 C CA . TRP A 1 99 ? -11.164 -10.617 -0.226 1 98.88 99 TRP A CA 1
ATOM 761 C C . TRP A 1 99 ? -11.117 -9.188 -0.757 1 98.88 99 TRP A C 1
ATOM 763 O O . TRP A 1 99 ? -11.547 -8.25 -0.08 1 98.88 99 TRP A O 1
ATOM 773 N N . SER A 1 100 ? -10.656 -9.031 -1.993 1 98.81 100 SER A N 1
ATOM 774 C CA . SER A 1 100 ? -10.57 -7.699 -2.592 1 98.81 100 SER A CA 1
ATOM 775 C C . SER A 1 100 ? -11.953 -7.082 -2.762 1 98.81 100 SER A C 1
ATOM 777 O O . SER A 1 100 ? -12.141 -5.887 -2.51 1 98.81 100 SER A O 1
ATOM 779 N N . ALA A 1 101 ? -12.883 -7.848 -3.166 1 98.69 101 ALA A N 1
ATOM 780 C CA . ALA A 1 101 ? -14.25 -7.359 -3.293 1 98.69 101 ALA A CA 1
ATOM 781 C C . ALA A 1 101 ? -14.805 -6.918 -1.939 1 98.69 101 ALA A C 1
ATOM 783 O O . ALA A 1 101 ? -15.453 -5.875 -1.836 1 98.69 101 ALA A O 1
ATOM 784 N N . GLY A 1 102 ? -14.562 -7.707 -0.959 1 98.75 102 GLY A N 1
ATOM 785 C CA . GLY A 1 102 ? -14.969 -7.336 0.385 1 98.75 102 GLY A CA 1
ATOM 786 C C . GLY A 1 102 ? -14.344 -6.043 0.865 1 98.75 102 GLY A C 1
ATOM 787 O O . GLY A 1 102 ? -15.008 -5.215 1.487 1 98.75 102 GLY A O 1
ATOM 788 N N . ARG A 1 103 ? -13.102 -5.887 0.539 1 98.81 103 ARG A N 1
ATOM 789 C CA . ARG A 1 103 ? -12.391 -4.688 0.972 1 98.81 103 ARG A CA 1
ATOM 790 C C . ARG A 1 103 ? -12.906 -3.449 0.248 1 98.81 103 ARG A C 1
ATOM 792 O O . ARG A 1 103 ? -12.922 -2.355 0.815 1 98.81 103 ARG A O 1
ATOM 799 N N . LEU A 1 104 ? -13.273 -3.619 -1.029 1 98.69 104 LEU A N 1
ATOM 800 C CA . LEU A 1 104 ? -13.906 -2.508 -1.735 1 98.69 104 LEU A CA 1
ATOM 801 C C . LEU A 1 104 ? -15.234 -2.135 -1.086 1 98.69 104 LEU A C 1
ATOM 803 O O . LEU A 1 104 ? -15.508 -0.954 -0.865 1 98.69 104 LEU A O 1
ATOM 807 N N . LEU A 1 105 ? -16.031 -3.158 -0.745 1 98.5 105 LEU A N 1
ATOM 808 C CA . LEU A 1 105 ? -17.297 -2.916 -0.059 1 98.5 105 LEU A CA 1
ATOM 809 C C . LEU A 1 105 ? -17.062 -2.266 1.3 1 98.5 105 LEU A C 1
ATOM 811 O O . LEU A 1 105 ? -17.828 -1.396 1.718 1 98.5 105 LEU A O 1
ATOM 815 N N . TYR A 1 106 ? -16.031 -2.715 1.979 1 98.5 106 TYR A N 1
ATOM 816 C CA . TYR A 1 106 ? -15.617 -2.133 3.248 1 98.5 106 TYR A CA 1
ATOM 817 C C . TYR A 1 106 ? -15.359 -0.637 3.104 1 98.5 106 TYR A C 1
ATOM 819 O O . TYR A 1 106 ? -15.891 0.166 3.877 1 98.5 106 TYR A O 1
ATOM 827 N N . LEU A 1 107 ? -14.633 -0.242 2.105 1 98.5 107 LEU A N 1
ATOM 828 C CA . LEU A 1 107 ? -14.273 1.148 1.846 1 98.5 107 LEU A CA 1
ATOM 829 C C . LEU A 1 107 ? -15.516 1.973 1.507 1 98.5 107 LEU A C 1
ATOM 831 O O . LEU A 1 107 ? -15.742 3.033 2.094 1 98.5 107 LEU A O 1
ATOM 835 N N . LEU A 1 108 ? -16.328 1.492 0.574 1 98.12 108 LEU A N 1
ATOM 836 C CA . LEU A 1 108 ? -17.516 2.221 0.125 1 98.12 108 LEU A CA 1
ATOM 837 C C . LEU A 1 108 ? -18.516 2.367 1.258 1 98.12 108 LEU A C 1
ATOM 839 O O . LEU A 1 108 ? -19.141 3.424 1.414 1 98.12 108 LEU A O 1
ATOM 843 N N . GLY A 1 109 ? -18.641 1.334 2.023 1 97.81 109 GLY A N 1
ATOM 844 C CA . GLY A 1 109 ? -19.516 1.419 3.18 1 97.81 109 GLY A CA 1
ATOM 845 C C . GLY A 1 109 ? -19.031 2.406 4.227 1 97.81 109 GLY A C 1
ATOM 846 O O . GLY A 1 109 ? -19.812 3.203 4.746 1 97.81 109 GLY A O 1
ATOM 847 N N . TYR A 1 110 ? -17.734 2.342 4.551 1 97 110 TYR A N 1
ATOM 848 C CA . TYR A 1 110 ? -17.125 3.166 5.586 1 97 110 TYR A CA 1
ATOM 849 C C . TYR A 1 110 ? -17.219 4.645 5.234 1 97 110 TYR A C 1
ATOM 851 O O . TYR A 1 110 ? -17.328 5.496 6.125 1 97 110 TYR A O 1
ATOM 859 N N . THR A 1 111 ? -17.219 4.969 3.957 1 97.38 111 THR A N 1
ATOM 860 C CA . THR A 1 111 ? -17.219 6.359 3.518 1 97.38 111 THR A CA 1
ATOM 861 C C . THR A 1 111 ? -18.609 6.781 3.057 1 97.38 111 THR A C 1
ATOM 863 O O . THR A 1 111 ? -18.781 7.828 2.432 1 97.38 111 THR A O 1
ATOM 866 N N . SER A 1 112 ? -19.562 6 3.252 1 96.38 112 SER A N 1
ATOM 867 C CA . SER A 1 112 ? -20.953 6.34 2.986 1 96.38 112 SER A CA 1
ATOM 868 C C . SER A 1 112 ? -21.547 7.156 4.129 1 96.38 112 SER A C 1
ATOM 870 O O . SER A 1 112 ? -20.859 7.488 5.09 1 96.38 112 SER A O 1
ATOM 872 N N . ALA A 1 113 ? -22.844 7.52 4.055 1 93.94 113 ALA A N 1
ATOM 873 C CA . ALA A 1 113 ? -23.547 8.281 5.082 1 93.94 113 ALA A CA 1
ATOM 874 C C . ALA A 1 113 ? -23.656 7.48 6.379 1 93.94 113 ALA A C 1
ATOM 876 O O . ALA A 1 113 ? -23.875 8.047 7.449 1 93.94 113 ALA A O 1
ATOM 877 N N . ARG A 1 114 ? -23.484 6.156 6.305 1 94.88 114 ARG A N 1
ATOM 878 C CA . ARG A 1 114 ? -23.609 5.297 7.477 1 94.88 114 ARG A CA 1
ATOM 879 C C . ARG A 1 114 ? -22.328 5.312 8.305 1 94.88 114 ARG A C 1
ATOM 881 O O . ARG A 1 114 ? -22.312 4.809 9.43 1 94.88 114 ARG A O 1
ATOM 888 N N . GLY A 1 115 ? -21.312 5.828 7.727 1 95.12 115 GLY A N 1
ATOM 889 C CA . GLY A 1 115 ? -20.047 5.883 8.453 1 95.12 115 GLY A CA 1
ATOM 890 C C . GLY A 1 115 ? -19.5 4.512 8.805 1 95.12 115 GLY A C 1
ATOM 891 O O . GLY A 1 115 ? -19.578 3.582 8 1 95.12 115 GLY A O 1
ATOM 892 N N . PRO A 1 116 ? -18.891 4.395 10 1 96.19 116 PRO A N 1
ATOM 893 C CA . PRO A 1 116 ? -18.234 3.152 10.422 1 96.19 116 PRO A CA 1
ATOM 894 C C . PRO A 1 116 ? -19.172 1.947 10.383 1 96.19 116 PRO A C 1
ATOM 896 O O . PRO A 1 116 ? -18.734 0.826 10.117 1 96.19 116 PRO A O 1
ATOM 899 N N . GLN A 1 117 ? -20.391 2.15 10.578 1 96.69 117 GLN A N 1
ATOM 900 C CA . GLN A 1 117 ? -21.328 1.028 10.57 1 96.69 117 GLN A CA 1
ATOM 901 C C . GLN A 1 117 ? -21.484 0.46 9.164 1 96.69 117 GLN A C 1
ATOM 903 O O . GLN A 1 117 ? -21.812 -0.718 9 1 96.69 117 GLN A O 1
ATOM 908 N N . GLY A 1 118 ? -21.266 1.207 8.148 1 96.88 118 GLY A N 1
ATOM 909 C CA . GLY A 1 118 ? -21.406 0.79 6.766 1 96.88 118 GLY A CA 1
ATOM 910 C C . GLY A 1 118 ? -20.344 -0.196 6.32 1 96.88 118 GLY A C 1
ATOM 911 O O . GLY A 1 118 ? -20.5 -0.856 5.289 1 96.88 118 GLY A O 1
ATOM 912 N N . ARG A 1 119 ? -19.312 -0.335 7.16 1 95.94 119 ARG A N 1
ATOM 913 C CA . ARG A 1 119 ? -18.188 -1.156 6.762 1 95.94 119 ARG A CA 1
ATOM 914 C C . ARG A 1 119 ? -18.453 -2.635 7.02 1 95.94 119 ARG A C 1
ATOM 916 O O . ARG A 1 119 ? -17.719 -3.5 6.535 1 95.94 119 ARG A O 1
ATOM 923 N N . ILE A 1 120 ? -19.484 -2.928 7.73 1 96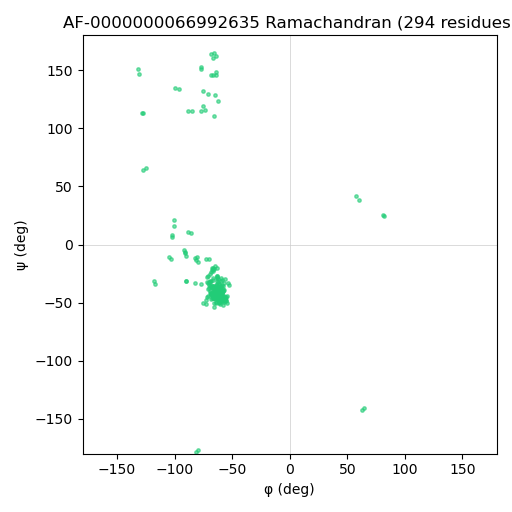.62 120 ILE A N 1
ATOM 924 C CA . ILE A 1 120 ? -19.656 -4.238 8.352 1 96.62 120 ILE A CA 1
ATOM 925 C C . ILE A 1 120 ? -19.828 -5.305 7.27 1 96.62 120 ILE A C 1
ATOM 927 O O . ILE A 1 120 ? -19.234 -6.391 7.359 1 96.62 120 ILE A O 1
ATOM 931 N N . ALA A 1 121 ? -20.656 -5.07 6.258 1 95.25 121 ALA A N 1
ATOM 932 C CA . ALA A 1 121 ? -20.859 -6.051 5.199 1 95.25 121 ALA A CA 1
ATOM 933 C C . ALA A 1 121 ? -19.547 -6.395 4.5 1 95.25 121 ALA A C 1
ATOM 935 O O . ALA A 1 121 ? -19.234 -7.566 4.301 1 95.25 121 ALA A O 1
ATOM 936 N N . GLY A 1 122 ? -18.766 -5.414 4.148 1 97.81 122 GLY A N 1
ATOM 937 C CA . GLY A 1 122 ? -17.469 -5.641 3.529 1 97.81 122 GLY A CA 1
ATOM 938 C C . GLY A 1 122 ? -16.484 -6.352 4.441 1 97.81 122 GLY A C 1
ATOM 939 O O . GLY A 1 122 ? -15.727 -7.215 3.994 1 97.81 122 GLY A O 1
ATOM 940 N N . PHE A 1 123 ? -16.594 -6.035 5.66 1 97.69 123 PHE A N 1
ATOM 941 C CA . PHE A 1 123 ? -15.742 -6.68 6.656 1 97.69 123 PHE A CA 1
ATOM 942 C C . PHE A 1 123 ? -16 -8.18 6.691 1 97.69 123 PHE A C 1
ATOM 944 O O . PHE A 1 123 ? -15.055 -8.977 6.703 1 97.69 123 PHE A O 1
ATOM 951 N N . GLY A 1 124 ? -17.203 -8.539 6.781 1 97.75 124 GLY A N 1
ATOM 952 C CA . GLY A 1 124 ? -17.562 -9.945 6.848 1 97.75 124 GLY A CA 1
ATOM 953 C C . GLY A 1 124 ? -17 -10.758 5.695 1 97.75 124 GLY A C 1
ATOM 954 O O . GLY A 1 124 ? -16.375 -11.805 5.902 1 97.75 124 GLY A O 1
ATOM 955 N N . LEU A 1 125 ? -17.203 -10.281 4.488 1 98.25 125 LEU A N 1
ATOM 956 C CA . LEU A 1 125 ? -16.719 -10.984 3.309 1 98.25 125 LEU A CA 1
ATOM 957 C C . LEU A 1 125 ? -15.195 -11.062 3.311 1 98.25 125 LEU A C 1
ATOM 959 O O . LEU A 1 125 ? -14.625 -12.125 3.053 1 98.25 125 LEU A O 1
ATOM 963 N N . ALA A 1 126 ? -14.555 -10.008 3.631 1 98.5 126 ALA A N 1
ATOM 964 C CA . ALA A 1 126 ? -13.094 -9.984 3.648 1 98.5 126 ALA A CA 1
ATOM 965 C C . ALA A 1 126 ? -12.547 -10.898 4.742 1 98.5 126 ALA A C 1
ATOM 967 O O . ALA A 1 126 ? -11.578 -11.633 4.52 1 98.5 126 ALA A O 1
ATOM 968 N N . TRP A 1 127 ? -13.156 -10.828 5.875 1 98.19 127 TRP A N 1
ATOM 969 C CA . TRP A 1 127 ? -12.672 -11.602 7.02 1 98.19 127 TRP A CA 1
ATOM 970 C C . TRP A 1 127 ? -12.797 -13.094 6.754 1 98.19 127 TRP A C 1
ATOM 972 O O . TRP A 1 127 ? -11.867 -13.859 7.023 1 98.19 127 TRP A O 1
ATOM 982 N N . LEU A 1 128 ? -13.875 -13.531 6.223 1 98.44 128 LEU A N 1
ATOM 983 C CA . LEU A 1 128 ? -14.078 -14.938 5.922 1 98.44 128 LEU A CA 1
ATOM 984 C C . LEU A 1 128 ? -13.102 -15.414 4.855 1 98.44 128 LEU A C 1
ATOM 986 O O . LEU A 1 128 ? -12.539 -16.516 4.965 1 98.44 128 LEU A O 1
ATOM 990 N N . SER A 1 129 ? -12.977 -14.633 3.848 1 98.75 129 SER A N 1
ATOM 991 C CA . SER A 1 129 ? -12.016 -14.969 2.803 1 98.75 129 SER A CA 1
ATOM 992 C C . SER A 1 129 ? -10.602 -15.055 3.363 1 98.75 129 SER A C 1
ATOM 994 O O . SER A 1 129 ? -9.844 -15.969 3.018 1 98.75 129 SER A O 1
ATOM 996 N N . ASP A 1 130 ? -10.273 -14.148 4.211 1 98.62 130 ASP A N 1
ATOM 997 C CA . ASP A 1 130 ? -8.961 -14.094 4.836 1 98.62 130 ASP A CA 1
ATOM 998 C C . ASP A 1 130 ? -8.695 -15.336 5.676 1 98.62 130 ASP A C 1
ATOM 1000 O O . ASP A 1 130 ? -7.629 -15.953 5.57 1 98.62 130 ASP A O 1
ATOM 1004 N N . LEU A 1 131 ? -9.57 -15.711 6.461 1 98.5 131 LEU A N 1
ATOM 1005 C CA . LEU A 1 131 ? -9.414 -16.875 7.328 1 98.5 131 LEU A CA 1
ATOM 1006 C C . LEU A 1 131 ? -9.273 -18.156 6.504 1 98.5 131 LEU A C 1
ATOM 1008 O O . LEU A 1 131 ? -8.414 -18.984 6.797 1 98.5 131 LEU A O 1
ATOM 1012 N N . ALA A 1 132 ? -10.125 -18.234 5.551 1 98.75 132 ALA A N 1
ATOM 1013 C CA . ALA A 1 132 ? -10.055 -19.406 4.68 1 98.75 132 ALA A CA 1
ATOM 1014 C C . ALA A 1 132 ? -8.703 -19.484 3.98 1 98.75 132 ALA A C 1
ATOM 1016 O O . ALA A 1 132 ? -8.109 -20.562 3.885 1 98.75 132 ALA A O 1
ATOM 1017 N N . LEU A 1 133 ? -8.273 -18.391 3.543 1 98.56 133 LEU A N 1
ATOM 1018 C CA . LEU A 1 133 ? -6.992 -18.328 2.85 1 98.56 133 LEU A CA 1
ATOM 1019 C C . LEU A 1 133 ? -5.848 -18.688 3.795 1 98.56 133 LEU A C 1
ATOM 1021 O O . LEU A 1 133 ? -4.922 -19.406 3.414 1 98.56 133 LEU A O 1
ATOM 1025 N N . LYS A 1 134 ? -5.852 -18.25 4.984 1 98.44 134 LYS A N 1
ATOM 1026 C CA . LYS A 1 134 ? -4.844 -18.578 5.988 1 98.44 134 LYS A CA 1
ATOM 1027 C C . LYS A 1 134 ? -4.809 -20.078 6.266 1 98.44 134 LYS A C 1
ATOM 1029 O O . LYS A 1 134 ? -3.734 -20.672 6.352 1 98.44 134 LYS A O 1
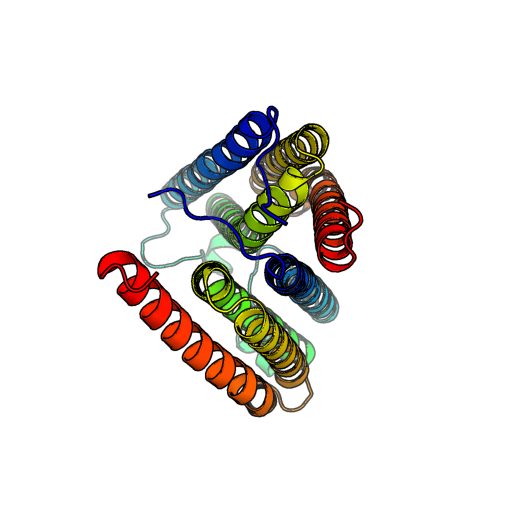ATOM 1034 N N . GLY A 1 135 ? -5.949 -20.562 6.434 1 98.62 135 GLY A N 1
ATOM 1035 C CA . GLY A 1 135 ? -6.016 -22 6.637 1 98.62 135 GLY A CA 1
ATOM 1036 C C . GLY A 1 135 ? -5.449 -22.797 5.473 1 98.62 135 GLY A C 1
ATOM 1037 O O . GLY A 1 135 ? -4.73 -23.781 5.676 1 98.62 135 GLY A O 1
ATOM 1038 N N . MET A 1 136 ? -5.824 -22.375 4.305 1 98.56 136 MET A N 1
ATOM 1039 C CA . MET A 1 136 ? -5.328 -23.031 3.098 1 98.56 136 MET A CA 1
ATOM 1040 C C . MET A 1 136 ? -3.811 -22.922 3.006 1 98.56 136 MET A C 1
ATOM 1042 O O . MET A 1 136 ? -3.139 -23.875 2.623 1 98.56 136 MET A O 1
ATOM 1046 N N . ALA A 1 137 ? -3.275 -21.781 3.332 1 98.62 137 ALA A N 1
ATOM 1047 C CA . ALA A 1 137 ? -1.827 -21.594 3.332 1 98.62 137 ALA A CA 1
ATOM 1048 C C . ALA A 1 137 ? -1.152 -22.5 4.355 1 98.62 137 ALA A C 1
ATOM 1050 O O . ALA A 1 137 ? -0.122 -23.109 4.07 1 98.62 137 ALA A O 1
ATOM 1051 N N . ALA A 1 138 ? -1.712 -22.578 5.523 1 98.44 138 ALA A N 1
ATOM 1052 C CA . ALA A 1 138 ? -1.177 -23.453 6.562 1 98.44 138 ALA A CA 1
ATOM 1053 C C . ALA A 1 138 ? -1.18 -24.906 6.105 1 98.44 138 ALA A C 1
ATOM 1055 O O . ALA A 1 138 ? -0.185 -25.625 6.27 1 98.44 138 ALA A O 1
ATOM 1056 N N . TRP A 1 139 ? -2.271 -25.266 5.508 1 97.88 139 TRP A N 1
ATOM 1057 C CA . TRP A 1 139 ? -2.41 -26.641 5.043 1 97.88 139 TRP A CA 1
ATOM 1058 C C . TRP A 1 139 ? -1.382 -26.953 3.963 1 97.88 139 TRP A C 1
ATOM 1060 O O . TRP A 1 139 ? -0.727 -28 4.004 1 97.88 139 TRP A O 1
ATOM 1070 N N . ALA A 1 140 ? -1.267 -26.078 3.027 1 97.06 140 ALA A N 1
ATOM 1071 C CA . ALA A 1 140 ? -0.276 -26.25 1.968 1 97.06 140 ALA A CA 1
ATOM 1072 C C . ALA A 1 140 ? 1.133 -26.344 2.545 1 97.06 140 ALA A C 1
ATOM 1074 O O . ALA A 1 140 ? 1.918 -27.203 2.137 1 97.06 140 ALA A O 1
ATOM 1075 N N . SER A 1 141 ? 1.488 -25.531 3.523 1 97.44 141 SER A N 1
ATOM 1076 C CA . SER A 1 141 ? 2.816 -25.5 4.125 1 97.44 141 SER A CA 1
ATOM 1077 C C . SER A 1 141 ? 3.129 -26.797 4.859 1 97.44 141 SER A C 1
ATOM 1079 O O . SER A 1 141 ? 4.215 -27.359 4.707 1 97.44 141 SER A O 1
ATOM 1081 N N . VAL A 1 142 ? 2.219 -27.219 5.586 1 97 142 VAL A N 1
ATOM 1082 C CA . VAL A 1 142 ? 2.387 -28.484 6.293 1 97 142 VAL A CA 1
ATOM 1083 C C . VAL A 1 142 ? 2.586 -29.609 5.281 1 97 142 VAL A C 1
ATOM 1085 O O . VAL A 1 142 ? 3.436 -30.484 5.477 1 97 142 VAL A O 1
ATOM 1088 N N . GLY A 1 143 ? 1.791 -29.578 4.258 1 95.62 143 GLY A N 1
ATOM 1089 C CA . GLY A 1 143 ? 1.936 -30.578 3.215 1 95.62 143 GLY A CA 1
ATOM 1090 C C . GLY A 1 143 ? 3.316 -30.594 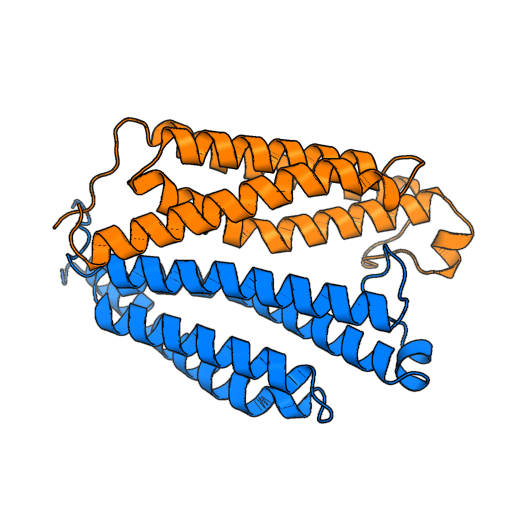2.584 1 95.62 143 GLY A C 1
ATOM 1091 O O . GLY A 1 143 ? 3.869 -31.656 2.307 1 95.62 143 GLY A O 1
ATOM 1092 N N . TYR A 1 144 ? 3.943 -29.484 2.334 1 93.19 144 TYR A N 1
ATOM 1093 C CA . TYR A 1 144 ? 5.289 -29.406 1.772 1 93.19 144 TYR A CA 1
ATOM 1094 C C . TYR A 1 144 ? 6.32 -29.938 2.762 1 93.19 144 TYR A C 1
ATOM 1096 O O . TYR A 1 144 ? 7.285 -30.594 2.367 1 93.19 144 TYR A O 1
ATOM 1104 N N . VAL A 1 145 ? 6.137 -29.688 4.07 1 95.5 145 VAL A N 1
ATOM 1105 C CA . VAL A 1 145 ? 7.066 -30.125 5.109 1 95.5 145 VAL A CA 1
ATOM 1106 C C . VAL A 1 145 ? 6.992 -31.641 5.277 1 95.5 145 VAL A C 1
ATOM 1108 O O . VAL A 1 145 ? 8.023 -32.312 5.402 1 95.5 145 VAL A O 1
ATOM 1111 N N . LEU A 1 146 ? 5.82 -32.062 5.168 1 95.5 146 LEU A N 1
ATOM 1112 C CA . LEU A 1 146 ? 5.621 -33.469 5.465 1 95.5 146 LEU A CA 1
ATOM 1113 C C . LEU A 1 146 ? 5.738 -34.312 4.199 1 95.5 146 LEU A C 1
ATOM 1115 O O . LEU A 1 146 ? 5.605 -35.531 4.25 1 95.5 146 LEU A O 1
ATOM 1119 N N . GLY A 1 147 ? 5.902 -33.625 3.086 1 92.38 147 GLY A N 1
ATOM 1120 C CA . GLY A 1 147 ? 6.125 -34.375 1.845 1 92.38 147 GLY A CA 1
ATOM 1121 C C . GLY A 1 147 ? 4.848 -34.906 1.238 1 92.38 147 GLY A C 1
ATOM 1122 O O . GLY A 1 147 ? 4.863 -35.969 0.598 1 92.38 147 GLY A O 1
ATOM 1123 N N . TRP A 1 148 ? 3.76 -34.219 1.557 1 91.69 148 TRP A N 1
ATOM 1124 C CA . TRP A 1 148 ? 2.506 -34.625 0.929 1 91.69 148 TRP A CA 1
ATOM 1125 C C . TRP A 1 148 ? 2.543 -34.375 -0.574 1 91.69 148 TRP A C 1
ATOM 1127 O O . TRP A 1 148 ? 1.747 -34.969 -1.325 1 91.69 148 TRP A O 1
ATOM 1137 N N . TYR A 1 149 ? 3.428 -33.5 -0.913 1 84.75 149 TYR A N 1
ATOM 1138 C CA . TYR A 1 149 ? 3.506 -33.094 -2.309 1 84.75 149 TYR A CA 1
ATOM 1139 C C . TYR A 1 149 ? 4.914 -33.281 -2.857 1 84.75 149 TYR A C 1
ATOM 1141 O O . TYR A 1 149 ? 5.891 -33.281 -2.105 1 84.75 149 TYR A O 1
ATOM 1149 N N . MET B 1 1 ? 2.074 -25.219 -17.078 1 55.12 1 MET B N 1
ATOM 1150 C CA . MET B 1 1 ? 3.24 -24.453 -17.516 1 55.12 1 MET B CA 1
ATOM 1151 C C . MET B 1 1 ? 3.99 -23.875 -16.328 1 55.12 1 MET B C 1
ATOM 1153 O O . MET B 1 1 ? 3.375 -23.438 -15.352 1 55.12 1 MET B O 1
ATOM 1157 N N . ALA B 1 2 ? 5.32 -24.203 -16.125 1 71.44 2 ALA B N 1
ATOM 1158 C CA . ALA B 1 2 ? 6.191 -23.75 -15.047 1 71.44 2 ALA B CA 1
ATOM 1159 C C . ALA B 1 2 ? 6.66 -22.328 -15.281 1 71.44 2 ALA B C 1
ATOM 1161 O O . ALA B 1 2 ? 7.023 -21.953 -16.391 1 71.44 2 ALA B O 1
ATOM 1162 N N . ILE B 1 3 ? 6.285 -21.359 -14.445 1 78.62 3 ILE B N 1
ATOM 1163 C CA . ILE B 1 3 ? 6.848 -20.016 -14.508 1 78.62 3 ILE B CA 1
ATOM 1164 C C . ILE B 1 3 ? 8.336 -20.062 -14.148 1 78.62 3 ILE B C 1
ATOM 1166 O O . ILE B 1 3 ? 8.703 -20.5 -13.062 1 78.62 3 ILE B O 1
ATOM 1170 N N . THR B 1 4 ? 9.133 -19.812 -15.156 1 84 4 THR B N 1
ATOM 1171 C CA . THR B 1 4 ? 10.578 -19.766 -14.969 1 84 4 THR B CA 1
ATOM 1172 C C . THR B 1 4 ? 11.062 -18.328 -14.844 1 84 4 THR B C 1
ATOM 1174 O O . THR B 1 4 ? 10.602 -17.438 -15.578 1 84 4 THR B O 1
ATOM 1177 N N . LEU B 1 5 ? 11.938 -18.094 -13.859 1 88.75 5 LEU B N 1
ATOM 1178 C CA . LEU B 1 5 ? 12.484 -16.75 -13.695 1 88.75 5 LEU B CA 1
ATOM 1179 C C . LEU B 1 5 ? 13.445 -16.406 -14.828 1 88.75 5 LEU B C 1
ATOM 1181 O O . LEU B 1 5 ? 14.32 -17.203 -15.164 1 88.75 5 LEU B O 1
ATOM 1185 N N . PRO B 1 6 ? 13.211 -15.211 -15.438 1 92.69 6 PRO B N 1
ATOM 1186 C CA . PRO B 1 6 ? 14.148 -14.805 -16.484 1 92.69 6 PRO B CA 1
ATOM 1187 C C . PRO B 1 6 ? 15.547 -14.523 -15.953 1 92.69 6 PRO B C 1
ATOM 1189 O O . PRO B 1 6 ? 15.719 -14.281 -14.758 1 92.69 6 PRO B O 1
ATOM 1192 N N . ASP B 1 7 ? 16.5 -14.539 -16.844 1 94.12 7 ASP B N 1
ATOM 1193 C CA . ASP B 1 7 ? 17.906 -14.344 -16.469 1 94.12 7 ASP B CA 1
ATOM 1194 C C . ASP B 1 7 ? 18.109 -12.969 -15.836 1 94.12 7 ASP B C 1
ATOM 1196 O O . ASP B 1 7 ? 18.953 -12.805 -14.953 1 94.12 7 ASP B O 1
ATOM 1200 N N . GLU B 1 8 ? 17.359 -12.016 -16.312 1 97.25 8 GLU B N 1
ATOM 1201 C CA . GLU B 1 8 ? 17.547 -10.625 -15.891 1 97.25 8 GLU B CA 1
ATOM 1202 C C . GLU B 1 8 ? 16.781 -10.328 -14.602 1 97.25 8 GLU B C 1
ATOM 1204 O O . GLU B 1 8 ? 16.766 -9.188 -14.133 1 97.25 8 GLU B O 1
ATOM 1209 N N . TYR B 1 9 ? 16.266 -11.336 -13.984 1 97.19 9 TYR B N 1
ATOM 1210 C CA . TYR B 1 9 ? 15.438 -11.117 -12.797 1 97.19 9 TYR B CA 1
ATOM 1211 C C . TYR B 1 9 ? 16.266 -10.57 -11.648 1 97.19 9 TYR B C 1
ATOM 1213 O O . TYR B 1 9 ? 15.734 -9.969 -10.711 1 97.19 9 TYR B O 1
ATOM 1221 N N . GLY B 1 10 ? 17.578 -10.789 -11.672 1 97.06 10 GLY B N 1
ATOM 1222 C CA . GLY B 1 10 ? 18.453 -10.188 -10.68 1 97.06 10 GLY B CA 1
ATOM 1223 C C . GLY B 1 10 ? 18.297 -8.688 -10.57 1 97.06 10 GLY B C 1
ATOM 1224 O O . GLY B 1 10 ? 18.438 -8.117 -9.484 1 97.06 10 GLY B O 1
ATOM 1225 N N . TYR B 1 11 ? 17.984 -7.977 -11.672 1 98.06 11 TYR B N 1
ATOM 1226 C CA . TYR B 1 11 ? 17.75 -6.535 -11.656 1 98.06 11 TYR B CA 1
ATOM 1227 C C . TYR B 1 11 ? 16.516 -6.195 -10.836 1 98.06 11 TYR B C 1
ATOM 1229 O O . TYR B 1 11 ? 16.484 -5.164 -10.156 1 98.06 11 TYR B O 1
ATOM 1237 N N . VAL B 1 12 ? 15.531 -7.012 -10.93 1 98.56 12 VAL B N 1
ATOM 1238 C CA . VAL B 1 12 ? 14.297 -6.832 -10.164 1 98.56 12 VAL B CA 1
ATOM 1239 C C . VAL B 1 12 ? 14.602 -6.938 -8.672 1 98.56 12 VAL B C 1
ATOM 1241 O O . VAL B 1 12 ? 14.141 -6.113 -7.879 1 98.56 12 VAL B O 1
ATOM 1244 N N . LEU B 1 13 ? 15.422 -7.922 -8.297 1 98 13 LEU B N 1
ATOM 1245 C CA . LEU B 1 13 ? 15.797 -8.117 -6.902 1 98 13 LEU B CA 1
ATOM 1246 C C . LEU B 1 13 ? 16.594 -6.926 -6.383 1 98 13 LEU B C 1
ATOM 1248 O O . LEU B 1 13 ? 16.406 -6.5 -5.242 1 98 13 LEU B O 1
ATOM 1252 N N . LEU B 1 14 ? 17.391 -6.43 -7.215 1 98 14 LEU B N 1
ATOM 1253 C CA . LEU B 1 14 ? 18.188 -5.266 -6.824 1 98 14 LEU B CA 1
ATOM 1254 C C . LEU B 1 14 ? 17.297 -4.051 -6.613 1 98 14 LEU B C 1
ATOM 1256 O O . LEU B 1 14 ? 17.469 -3.307 -5.645 1 98 14 LEU B O 1
ATOM 1260 N N . ALA B 1 15 ? 16.359 -3.844 -7.52 1 98.56 15 ALA B N 1
ATOM 1261 C CA . ALA B 1 15 ? 15.414 -2.738 -7.375 1 98.56 15 ALA B CA 1
ATOM 1262 C C . ALA B 1 15 ? 14.594 -2.883 -6.098 1 98.56 15 ALA B C 1
ATOM 1264 O O . ALA B 1 15 ? 14.406 -1.912 -5.359 1 98.56 15 ALA B O 1
ATOM 1265 N N . ALA B 1 16 ? 14.133 -4.055 -5.84 1 98.5 16 ALA B N 1
ATOM 1266 C CA . ALA B 1 16 ? 13.398 -4.309 -4.605 1 98.5 16 ALA B CA 1
ATOM 1267 C C . ALA B 1 16 ? 14.258 -4.012 -3.381 1 98.5 16 ALA B C 1
ATOM 1269 O O . ALA B 1 16 ? 13.805 -3.365 -2.436 1 98.5 16 ALA B O 1
ATOM 1270 N N . THR B 1 17 ? 15.492 -4.504 -3.406 1 98.44 17 THR B N 1
ATOM 1271 C CA . THR B 1 17 ? 16.406 -4.32 -2.285 1 98.44 17 THR B CA 1
ATOM 1272 C C . THR B 1 17 ? 16.641 -2.834 -2.014 1 98.44 17 THR B C 1
ATOM 1274 O O . THR B 1 17 ? 16.703 -2.412 -0.857 1 98.44 17 THR B O 1
ATOM 1277 N N . SER B 1 18 ? 16.703 -2.062 -3.043 1 97.56 18 SER B N 1
ATOM 1278 C CA . SER B 1 18 ? 16.891 -0.626 -2.867 1 97.56 18 SER B CA 1
ATOM 1279 C C . SER B 1 18 ? 15.742 -0.008 -2.074 1 97.56 18 SER B C 1
ATOM 1281 O O . SER B 1 18 ? 15.953 0.924 -1.296 1 97.56 18 SER B O 1
ATOM 1283 N N . SER B 1 19 ? 14.547 -0.476 -2.262 1 98.25 19 SER B N 1
ATOM 1284 C CA . SER B 1 19 ? 13.383 0.077 -1.569 1 98.25 19 SER B CA 1
ATOM 1285 C C . SER B 1 19 ? 13.453 -0.199 -0.071 1 98.25 19 SER B C 1
ATOM 1287 O O . SER B 1 19 ? 12.938 0.583 0.733 1 98.25 19 SER B O 1
ATOM 1289 N N . PHE B 1 20 ? 14.117 -1.315 0.344 1 98.31 20 PHE B N 1
ATOM 1290 C CA . PHE B 1 20 ? 14.273 -1.623 1.761 1 98.31 20 PHE B CA 1
ATOM 1291 C C . PHE B 1 20 ? 15.219 -0.631 2.43 1 98.31 20 PHE B C 1
ATOM 1293 O O . PHE B 1 20 ? 14.977 -0.196 3.557 1 98.31 20 PHE B O 1
ATOM 1300 N N . PHE B 1 21 ? 16.25 -0.28 1.747 1 98.25 21 PHE B N 1
ATOM 1301 C CA . PHE B 1 21 ? 17.188 0.715 2.277 1 98.25 21 PHE B CA 1
ATOM 1302 C C . PHE B 1 21 ? 16.516 2.082 2.369 1 98.25 21 PHE B C 1
ATOM 1304 O O . PHE B 1 21 ? 16.766 2.84 3.307 1 98.25 21 PHE B O 1
ATOM 1311 N N . LEU B 1 22 ? 15.68 2.402 1.396 1 98.56 22 LEU B N 1
ATOM 1312 C CA . LEU B 1 22 ? 14.977 3.682 1.43 1 98.56 22 LEU B CA 1
ATOM 1313 C C . LEU B 1 22 ? 14.031 3.752 2.629 1 98.56 22 LEU B C 1
ATOM 1315 O O . LEU B 1 22 ? 13.859 4.82 3.221 1 98.56 22 LEU B O 1
ATOM 1319 N N . ASN B 1 23 ? 13.422 2.611 2.959 1 98.5 23 ASN B N 1
ATOM 1320 C CA . ASN B 1 23 ? 12.625 2.584 4.18 1 98.5 23 ASN B CA 1
ATOM 1321 C C . ASN B 1 23 ? 13.461 2.943 5.406 1 98.5 23 ASN B C 1
ATOM 1323 O O . ASN B 1 23 ? 12.992 3.662 6.289 1 98.5 23 ASN B O 1
ATOM 1327 N N . THR B 1 24 ? 14.695 2.471 5.484 1 98.62 24 THR B N 1
ATOM 1328 C CA . THR B 1 24 ? 15.602 2.799 6.574 1 98.62 24 THR B CA 1
ATOM 1329 C C . THR B 1 24 ? 15.938 4.289 6.57 1 98.62 24 THR B C 1
ATOM 1331 O O . THR B 1 24 ? 16.016 4.914 7.629 1 98.62 24 THR B O 1
ATOM 1334 N N . VAL B 1 25 ? 16.109 4.855 5.41 1 98.56 25 VAL B N 1
ATOM 1335 C CA . VAL B 1 25 ? 16.359 6.285 5.289 1 98.56 25 VAL B CA 1
ATOM 1336 C C . VAL B 1 25 ? 15.203 7.074 5.891 1 98.56 25 VAL B C 1
ATOM 1338 O O . VAL B 1 25 ? 15.422 8.016 6.656 1 98.56 25 VAL B O 1
ATOM 1341 N N . HIS B 1 26 ? 13.984 6.699 5.512 1 98.69 26 HIS B N 1
ATOM 1342 C CA . HIS B 1 26 ? 12.812 7.336 6.105 1 98.69 26 HIS B CA 1
ATOM 1343 C C . HIS B 1 26 ? 12.844 7.25 7.625 1 98.69 26 HIS B C 1
ATOM 1345 O O . HIS B 1 26 ? 12.594 8.242 8.312 1 98.69 26 HIS B O 1
ATOM 1351 N N . ALA B 1 27 ? 13.203 6.055 8.188 1 98.38 27 ALA B N 1
ATOM 1352 C CA . ALA B 1 27 ? 13.227 5.844 9.633 1 98.38 27 ALA B CA 1
ATOM 1353 C C . ALA B 1 27 ? 14.273 6.738 10.297 1 98.38 27 ALA B C 1
ATOM 1355 O O . ALA B 1 27 ? 14 7.355 11.328 1 98.38 27 ALA B O 1
ATOM 1356 N N . VAL B 1 28 ? 15.398 6.832 9.734 1 98.5 28 VAL B N 1
ATOM 1357 C CA . VAL B 1 28 ? 16.5 7.605 10.297 1 98.5 28 VAL B CA 1
ATOM 1358 C C . VAL B 1 28 ? 16.156 9.094 10.273 1 98.5 28 VAL B C 1
ATOM 1360 O O . VAL B 1 28 ? 16.312 9.781 11.281 1 98.5 28 VAL B O 1
ATOM 1363 N N . ILE B 1 29 ? 15.633 9.562 9.141 1 98.44 29 ILE B N 1
ATOM 1364 C CA . ILE B 1 29 ? 15.297 10.977 9.016 1 98.44 29 ILE B CA 1
ATOM 1365 C C . ILE B 1 29 ? 14.172 11.336 9.984 1 98.44 29 ILE B C 1
ATOM 1367 O O . ILE B 1 29 ? 14.227 12.359 10.664 1 98.44 29 ILE B O 1
ATOM 1371 N N . THR B 1 30 ? 13.203 10.5 10.109 1 98.38 30 THR B N 1
ATOM 1372 C CA . THR B 1 30 ? 12.086 10.742 11.023 1 98.38 30 THR B CA 1
ATOM 1373 C C . THR B 1 30 ? 12.57 10.789 12.469 1 98.38 30 THR B C 1
ATOM 1375 O O . THR B 1 30 ? 12.203 11.688 13.219 1 98.38 30 THR B O 1
ATOM 1378 N N . SER B 1 31 ? 13.414 9.859 12.844 1 98.25 31 SER B N 1
ATOM 1379 C CA . SER B 1 31 ? 13.938 9.82 14.203 1 98.25 31 SER B CA 1
ATOM 1380 C C . SER B 1 31 ? 14.805 11.039 14.5 1 98.25 31 SER B C 1
ATOM 1382 O O . SER B 1 31 ? 14.727 11.609 15.594 1 98.25 31 SER B O 1
ATOM 1384 N N . ARG B 1 32 ? 15.594 11.43 13.609 1 98.25 32 ARG B N 1
ATOM 1385 C CA . ARG B 1 32 ? 16.438 12.602 13.789 1 98.25 32 ARG B CA 1
ATOM 1386 C C . ARG B 1 32 ? 15.602 13.859 13.961 1 98.25 32 ARG B C 1
ATOM 1388 O O . ARG B 1 32 ? 15.906 14.703 14.805 1 98.25 32 ARG B O 1
ATOM 1395 N N . ARG B 1 33 ? 14.57 13.977 13.125 1 98.12 33 ARG B N 1
ATOM 1396 C CA . ARG B 1 33 ? 13.719 15.164 13.195 1 98.12 33 ARG B CA 1
ATOM 1397 C C . ARG B 1 33 ? 12.891 15.164 14.484 1 98.12 33 ARG B C 1
ATOM 1399 O O . ARG B 1 33 ? 12.617 16.234 15.039 1 98.12 33 ARG B O 1
ATOM 1406 N N . ARG B 1 34 ? 12.539 13.977 14.984 1 98.06 34 ARG B N 1
ATOM 1407 C CA . ARG B 1 34 ? 11.867 13.859 16.281 1 98.06 34 ARG B CA 1
ATOM 1408 C C . ARG B 1 34 ? 12.75 14.391 17.406 1 98.06 34 ARG B C 1
ATOM 1410 O O . ARG B 1 34 ? 12.305 15.188 18.234 1 98.06 34 ARG B O 1
ATOM 1417 N N . LYS B 1 35 ? 13.977 13.93 17.406 1 98.19 35 LYS B N 1
ATOM 1418 C CA . LYS B 1 35 ? 14.922 14.352 18.422 1 98.19 35 LYS B CA 1
ATOM 1419 C C . LYS B 1 35 ? 15.156 15.859 18.375 1 98.19 35 LYS B C 1
ATOM 1421 O O . LYS B 1 35 ? 15.18 16.516 19.422 1 98.19 35 LYS B O 1
ATOM 1426 N N . ALA B 1 36 ? 15.281 16.391 17.234 1 98 36 ALA B N 1
ATOM 1427 C CA . ALA B 1 36 ? 15.516 17.828 17.062 1 98 36 ALA B CA 1
ATOM 1428 C C . ALA B 1 36 ? 14.344 18.641 17.594 1 98 36 ALA B C 1
ATOM 1430 O O . ALA B 1 36 ? 14.531 19.75 18.109 1 98 36 ALA B O 1
ATOM 1431 N N . ALA B 1 37 ? 13.172 18.109 17.469 1 97.81 37 ALA B N 1
ATOM 1432 C CA . ALA B 1 37 ? 11.961 18.812 17.875 1 97.81 37 ALA B CA 1
ATOM 1433 C C . ALA B 1 37 ? 11.617 18.5 19.328 1 97.81 37 ALA B C 1
ATOM 1435 O O . ALA B 1 37 ? 10.68 19.062 19.891 1 97.81 37 ALA B O 1
ATOM 1436 N N . SER B 1 38 ? 12.344 17.547 19.953 1 97.69 38 SER B N 1
ATOM 1437 C CA . SER B 1 38 ? 12.133 17.125 21.328 1 97.69 38 SER B CA 1
ATOM 1438 C C . SER B 1 38 ? 10.703 16.625 21.547 1 97.69 38 SER B C 1
ATOM 1440 O O . SER B 1 38 ? 10.055 17.016 22.531 1 97.69 38 SER B O 1
ATOM 1442 N N . ILE B 1 39 ? 10.219 15.875 20.578 1 97.56 39 ILE B N 1
ATOM 1443 C CA . ILE B 1 39 ? 8.922 15.234 20.734 1 97.56 39 ILE B CA 1
ATOM 1444 C C . ILE B 1 39 ? 9.094 13.875 21.406 1 97.56 39 ILE B C 1
ATOM 1446 O O . ILE B 1 39 ? 9.664 12.953 20.812 1 97.56 39 ILE B O 1
ATOM 1450 N N . PRO B 1 40 ? 8.562 13.719 22.594 1 96.25 40 PRO B N 1
ATOM 1451 C CA . PRO B 1 40 ? 8.82 12.469 23.312 1 96.25 40 PRO B CA 1
ATOM 1452 C C . PRO B 1 40 ? 7.992 11.305 22.781 1 96.25 40 PRO B C 1
ATOM 1454 O O . PRO B 1 40 ? 6.848 11.492 22.359 1 96.25 40 PRO B O 1
ATOM 1457 N N . TYR B 1 41 ? 8.555 10.156 22.922 1 94 41 TYR B N 1
ATOM 1458 C CA . TYR B 1 41 ? 7.773 8.938 22.75 1 94 41 TYR B CA 1
ATOM 1459 C C . TYR B 1 41 ? 6.676 8.828 23.797 1 94 41 TYR B C 1
ATOM 1461 O O . TYR B 1 41 ? 6.84 9.305 24.922 1 94 41 TYR B O 1
ATOM 1469 N N . PRO B 1 42 ? 5.617 8.297 23.438 1 95.62 42 PRO B N 1
ATOM 1470 C CA . PRO B 1 42 ? 5.23 7.535 22.25 1 95.62 42 PRO B CA 1
ATOM 1471 C C . PRO B 1 42 ? 4.449 8.375 21.234 1 95.62 42 PRO B C 1
ATOM 1473 O O . PRO B 1 42 ? 3.709 7.828 20.422 1 95.62 42 PRO B O 1
ATOM 1476 N N . ASN B 1 43 ? 4.426 9.719 21.281 1 91.81 43 ASN B N 1
ATOM 1477 C CA . ASN B 1 43 ? 3.67 10.562 20.359 1 91.81 43 ASN B CA 1
ATOM 1478 C C . ASN B 1 43 ? 4.145 10.391 18.922 1 91.81 43 ASN B C 1
ATOM 1480 O O . ASN B 1 43 ? 5.32 10.609 18.625 1 91.81 43 ASN B O 1
ATOM 1484 N N . SER B 1 44 ? 3.268 10.039 18.078 1 92.88 44 SER B N 1
ATOM 1485 C CA . SER B 1 44 ? 3.654 9.844 16.688 1 92.88 44 SER B CA 1
ATOM 1486 C C . SER B 1 44 ? 3.82 11.18 15.969 1 92.88 44 SER B C 1
ATOM 1488 O O . SER B 1 44 ? 4.598 11.289 15.023 1 92.88 44 SER B O 1
ATOM 1490 N N . TYR B 1 45 ? 3.021 12.109 16.359 1 95.31 45 TYR B N 1
ATOM 1491 C CA . TYR B 1 45 ? 3.072 13.438 15.766 1 95.31 45 TYR B CA 1
ATOM 1492 C C . TYR B 1 45 ? 3.121 14.516 16.844 1 95.31 45 TYR B C 1
ATOM 1494 O O . TYR B 1 45 ? 2.586 14.336 17.938 1 95.31 45 TYR B O 1
ATOM 1502 N N . ALA B 1 46 ? 3.832 15.602 16.5 1 95.75 46 ALA B N 1
ATOM 1503 C CA . ALA B 1 46 ? 3.633 16.828 17.281 1 95.75 46 ALA B CA 1
ATOM 1504 C C . ALA B 1 46 ? 2.207 17.344 17.125 1 95.75 46 ALA B C 1
ATOM 1506 O O . ALA B 1 46 ? 1.594 17.188 16.062 1 95.75 46 ALA B O 1
ATOM 1507 N N . THR B 1 47 ? 1.782 17.953 18.219 1 91.94 47 THR B N 1
ATOM 1508 C CA . THR B 1 47 ? 0.451 18.547 18.156 1 91.94 47 THR B CA 1
ATOM 1509 C C . THR B 1 47 ? 0.44 19.734 17.203 1 91.94 47 THR B C 1
ATOM 1511 O O . THR B 1 47 ? 1.498 20.25 16.828 1 91.94 47 THR B O 1
ATOM 1514 N N . LYS B 1 48 ? -0.773 20.141 16.812 1 88.56 48 LYS B N 1
ATOM 1515 C CA . LYS B 1 48 ? -0.896 21.328 15.969 1 88.56 48 LYS B CA 1
ATOM 1516 C C . LYS B 1 48 ? -0.252 22.531 16.641 1 88.56 48 LYS B C 1
ATOM 1518 O O . LYS B 1 48 ? 0.453 23.312 15.984 1 88.56 48 LYS B O 1
ATOM 1523 N N . GLU B 1 49 ? -0.568 22.688 17.875 1 90.44 49 GLU B N 1
ATOM 1524 C CA . GLU B 1 49 ? -0.021 23.812 18.609 1 90.44 49 GLU B CA 1
ATOM 1525 C C . GLU B 1 49 ? 1.505 23.812 18.594 1 90.44 49 GLU B C 1
ATOM 1527 O O . GLU B 1 49 ? 2.133 24.844 18.375 1 90.44 49 GLU B O 1
ATOM 1532 N N . GLN B 1 50 ? 2.111 22.625 18.812 1 93.5 50 GLN B N 1
ATOM 1533 C CA . GLN B 1 50 ? 3.562 22.484 18.797 1 93.5 50 GLN B CA 1
ATOM 1534 C C . GLN B 1 50 ? 4.125 22.797 17.406 1 93.5 50 GLN B C 1
ATOM 1536 O O . GLN B 1 50 ? 5.133 23.5 17.297 1 93.5 50 GLN B O 1
ATOM 1541 N N . ALA B 1 51 ? 3.49 22.344 16.391 1 94.12 51 ALA B N 1
ATOM 1542 C CA . ALA B 1 51 ? 3.963 22.516 15.016 1 94.12 51 ALA B CA 1
ATOM 1543 C C . ALA B 1 51 ? 3.82 23.953 14.555 1 94.12 51 ALA B C 1
ATOM 1545 O O . ALA B 1 51 ? 4.629 24.438 13.758 1 94.12 51 ALA B O 1
ATOM 1546 N N . ASP B 1 52 ? 2.809 24.641 15.039 1 92.12 52 ASP B N 1
ATOM 1547 C CA . ASP B 1 52 ? 2.619 26.047 14.688 1 92.12 52 ASP B CA 1
ATOM 1548 C C . ASP B 1 52 ? 3.699 26.922 15.32 1 92.12 52 ASP B C 1
ATOM 1550 O O . ASP B 1 52 ? 4.094 27.938 14.75 1 92.12 52 ASP B O 1
ATOM 1554 N N . LYS B 1 53 ? 4.145 26.516 16.469 1 95.12 53 LYS B N 1
ATOM 1555 C CA . LYS B 1 53 ? 5.07 27.344 17.234 1 95.12 53 LYS B CA 1
ATOM 1556 C C . LYS B 1 53 ? 6.52 27.031 16.875 1 95.12 53 LYS B C 1
ATOM 1558 O O . LYS B 1 53 ? 7.383 27.906 16.969 1 95.12 53 LYS B O 1
ATOM 1563 N N . ASP B 1 54 ? 6.832 25.828 16.516 1 96.12 54 ASP B N 1
ATOM 1564 C CA . ASP B 1 54 ? 8.195 25.359 16.281 1 96.12 54 ASP B CA 1
ATOM 1565 C C . ASP B 1 54 ? 8.328 24.703 14.906 1 96.12 54 ASP B C 1
ATOM 1567 O O . ASP B 1 54 ? 7.84 23.594 14.688 1 96.12 54 ASP B O 1
ATOM 1571 N N . PRO B 1 55 ? 9.086 25.344 14.039 1 96.75 55 PRO B N 1
ATOM 1572 C CA . PRO B 1 55 ? 9.273 24.781 12.711 1 96.75 55 PRO B CA 1
ATOM 1573 C C . PRO B 1 55 ? 9.898 23.391 12.742 1 96.75 55 PRO B C 1
ATOM 1575 O O . PRO B 1 55 ? 9.648 22.562 11.852 1 96.75 55 PRO B O 1
ATOM 1578 N N . LYS B 1 56 ? 10.688 23.094 13.727 1 98.12 56 LYS B N 1
ATOM 1579 C CA . LYS B 1 56 ? 11.273 21.766 13.844 1 98.12 56 LYS B CA 1
ATOM 1580 C C . LYS B 1 56 ? 10.203 20.719 14.078 1 98.12 56 LYS B C 1
ATOM 1582 O O . LYS B 1 56 ? 10.297 19.594 13.562 1 98.12 56 LYS B O 1
ATOM 1587 N N . ALA B 1 57 ? 9.258 21.062 14.852 1 97.88 57 ALA B N 1
ATOM 1588 C CA . ALA B 1 57 ? 8.141 20.156 15.109 1 97.88 57 ALA B CA 1
ATOM 1589 C C . ALA B 1 57 ? 7.324 19.922 13.836 1 97.88 57 ALA B C 1
ATOM 1591 O O . ALA B 1 57 ? 6.891 18.797 13.57 1 97.88 57 ALA B O 1
ATOM 1592 N N . PHE B 1 58 ? 7.133 21.016 13.141 1 97.62 58 PHE B N 1
ATOM 1593 C CA . PHE B 1 58 ? 6.422 20.891 11.875 1 97.62 58 PHE B CA 1
ATOM 1594 C C . PHE B 1 58 ? 7.18 19.969 10.914 1 97.62 58 PHE B C 1
ATOM 1596 O O . PHE B 1 58 ? 6.578 19.109 10.266 1 97.62 58 PHE B O 1
ATOM 1603 N N . THR B 1 59 ? 8.414 20.109 10.82 1 98.12 59 THR B N 1
ATOM 1604 C CA . THR B 1 59 ? 9.234 19.297 9.938 1 98.12 59 THR B CA 1
ATOM 1605 C C . THR B 1 59 ? 9.211 17.828 10.375 1 98.12 59 THR B C 1
ATOM 1607 O O . THR B 1 59 ? 9.242 16.922 9.539 1 98.12 59 THR B O 1
ATOM 1610 N N . PHE B 1 60 ? 9.219 17.609 11.656 1 98.5 60 PHE B N 1
ATOM 1611 C CA . PHE B 1 60 ? 9.062 16.25 12.156 1 98.5 60 PHE B CA 1
ATOM 1612 C C . PHE B 1 60 ? 7.762 15.633 11.656 1 98.5 60 PHE B C 1
ATOM 1614 O O . PHE B 1 60 ? 7.75 14.492 11.188 1 98.5 60 PHE B O 1
ATOM 1621 N N . ASN B 1 61 ? 6.668 16.375 11.773 1 98 61 ASN B N 1
ATOM 1622 C CA . ASN B 1 61 ? 5.387 15.875 11.273 1 98 61 ASN B CA 1
ATOM 1623 C C . ASN B 1 61 ? 5.453 15.555 9.789 1 98 61 ASN B C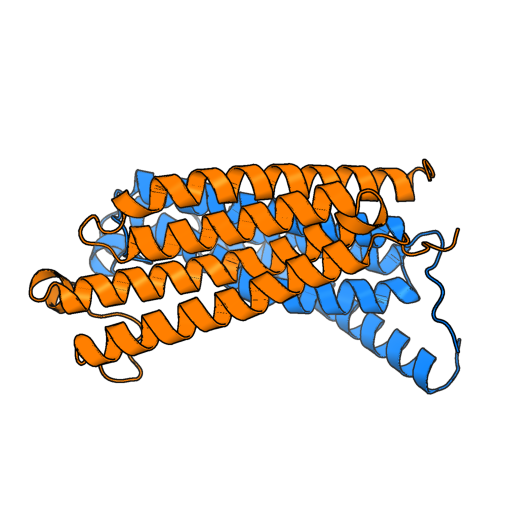 1
ATOM 1625 O O . ASN B 1 61 ? 4.887 14.555 9.336 1 98 61 ASN B O 1
ATOM 1629 N N . CYS B 1 62 ? 6.156 16.375 9.039 1 98.12 62 CYS B N 1
ATOM 1630 C CA . CYS B 1 62 ? 6.324 16.125 7.609 1 98.12 62 CYS B CA 1
ATOM 1631 C C . CYS B 1 62 ? 7.086 14.836 7.367 1 98.12 62 CYS B C 1
ATOM 1633 O O . CYS B 1 62 ? 6.695 14.023 6.523 1 98.12 62 CYS B O 1
ATOM 1635 N N . ALA B 1 63 ? 8.133 14.625 8.125 1 98.31 63 ALA B N 1
ATOM 1636 C CA . ALA B 1 63 ? 8.93 13.414 7.992 1 98.31 63 ALA B CA 1
ATOM 1637 C C . ALA B 1 63 ? 8.109 12.172 8.344 1 98.31 63 ALA B C 1
ATOM 1639 O O . ALA B 1 63 ? 8.164 11.164 7.633 1 98.31 63 ALA B O 1
ATOM 1640 N N . GLN B 1 64 ? 7.395 12.281 9.43 1 98 64 GLN B N 1
ATOM 1641 C CA . GLN B 1 64 ? 6.559 11.164 9.867 1 98 64 GLN B CA 1
ATOM 1642 C C . GLN B 1 64 ? 5.504 10.82 8.82 1 98 64 GLN B C 1
ATOM 1644 O O . GLN B 1 64 ? 5.281 9.648 8.523 1 98 64 GLN B O 1
ATOM 1649 N N . ARG B 1 65 ? 4.875 11.867 8.305 1 97.31 65 ARG B N 1
ATOM 1650 C CA . ARG B 1 65 ? 3.855 11.656 7.281 1 97.31 65 ARG B CA 1
ATOM 1651 C C . ARG B 1 65 ? 4.465 11.039 6.027 1 97.31 65 ARG B C 1
ATOM 1653 O O . ARG B 1 65 ? 3.875 10.141 5.422 1 97.31 65 ARG B O 1
ATOM 1660 N N . ALA B 1 66 ? 5.605 11.5 5.645 1 97.94 66 ALA B N 1
ATOM 1661 C CA . ALA B 1 66 ? 6.289 10.953 4.473 1 97.94 66 ALA B CA 1
ATOM 1662 C C . ALA B 1 66 ? 6.609 9.477 4.668 1 97.94 66 ALA B C 1
ATOM 1664 O O . ALA B 1 66 ? 6.449 8.672 3.748 1 97.94 66 ALA B O 1
ATOM 1665 N N . HIS B 1 67 ? 7.031 9.102 5.828 1 98.25 67 HIS B N 1
ATOM 1666 C CA . HIS B 1 67 ? 7.355 7.711 6.121 1 98.25 67 HIS B CA 1
ATOM 1667 C C . HIS B 1 67 ? 6.109 6.832 6.078 1 98.25 67 HIS B C 1
ATOM 1669 O O . HIS B 1 67 ? 6.133 5.742 5.5 1 98.25 67 HIS B O 1
ATOM 1675 N N . ALA B 1 68 ? 5.078 7.363 6.719 1 96.94 68 ALA B N 1
ATOM 1676 C CA . ALA B 1 68 ? 3.82 6.621 6.703 1 96.94 68 ALA B CA 1
ATOM 1677 C C . ALA B 1 68 ? 3.334 6.395 5.273 1 96.94 68 ALA B C 1
ATOM 1679 O O . ALA B 1 68 ? 2.922 5.289 4.918 1 96.94 68 ALA B O 1
ATOM 1680 N N . ASN B 1 69 ? 3.377 7.426 4.488 1 97.06 69 ASN B N 1
ATOM 1681 C CA . ASN B 1 69 ? 2.984 7.32 3.086 1 97.06 69 ASN B CA 1
ATOM 1682 C C . ASN B 1 69 ? 3.852 6.312 2.334 1 97.06 69 ASN B C 1
ATOM 1684 O O . ASN B 1 69 ? 3.355 5.574 1.482 1 97.06 69 ASN B O 1
ATOM 1688 N N . TYR B 1 70 ? 5.145 6.316 2.621 1 98.44 70 TYR B N 1
ATOM 1689 C CA . TYR B 1 70 ? 6.059 5.367 1.998 1 98.44 70 TYR B CA 1
ATOM 1690 C C . TYR B 1 70 ? 5.625 3.932 2.273 1 98.44 70 TYR B C 1
ATOM 1692 O O . TYR B 1 70 ? 5.531 3.117 1.353 1 98.44 70 TYR B O 1
ATOM 1700 N N . THR B 1 71 ? 5.281 3.643 3.506 1 97.31 71 THR B N 1
ATOM 1701 C CA . THR B 1 71 ? 4.953 2.277 3.904 1 97.31 71 THR B CA 1
ATOM 1702 C C . THR B 1 71 ? 3.605 1.854 3.328 1 97.31 71 THR B C 1
ATOM 1704 O O . THR B 1 71 ? 3.4 0.682 3.008 1 97.31 71 THR B O 1
ATOM 1707 N N . GLU B 1 72 ? 2.717 2.783 3.09 1 96.38 72 GLU B N 1
ATOM 1708 C CA . GLU B 1 72 ? 1.436 2.504 2.451 1 96.38 72 GLU B CA 1
ATOM 1709 C C . GLU B 1 72 ? 1.628 1.995 1.025 1 96.38 72 GLU B C 1
ATOM 1711 O O . GLU B 1 72 ? 0.778 1.274 0.497 1 96.38 72 GLU B O 1
ATOM 1716 N N . ASN B 1 73 ? 2.734 2.426 0.469 1 97.88 73 ASN B N 1
ATOM 1717 C CA . ASN B 1 73 ? 2.941 2.152 -0.949 1 97.88 73 ASN B CA 1
ATOM 1718 C C . ASN B 1 73 ? 3.967 1.043 -1.162 1 97.88 73 ASN B C 1
ATOM 1720 O O . ASN B 1 73 ? 4.098 0.516 -2.27 1 97.88 73 ASN B O 1
ATOM 1724 N N . LEU B 1 74 ? 4.66 0.647 -0.115 1 98.19 74 LEU B N 1
ATOM 1725 C CA . LEU B 1 74 ? 5.793 -0.256 -0.269 1 98.19 74 LEU B CA 1
ATOM 1726 C C . LEU B 1 74 ? 5.328 -1.659 -0.639 1 98.19 74 LEU B C 1
ATOM 1728 O O . LEU B 1 74 ? 5.863 -2.273 -1.563 1 98.19 74 LEU B O 1
ATOM 1732 N N . THR B 1 75 ? 4.309 -2.072 0.055 1 97.81 75 THR B N 1
ATOM 1733 C CA . THR B 1 75 ? 3.842 -3.434 -0.174 1 97.81 75 THR B CA 1
ATOM 1734 C C . THR B 1 75 ? 3.328 -3.598 -1.602 1 97.81 75 THR B C 1
ATOM 1736 O O . THR B 1 75 ? 3.768 -4.496 -2.326 1 97.81 75 THR B O 1
ATOM 1739 N N . PRO B 1 76 ? 2.453 -2.703 -2.066 1 98.38 76 PRO B N 1
ATOM 1740 C CA . PRO B 1 76 ? 2.041 -2.848 -3.465 1 98.38 76 PRO B CA 1
ATOM 1741 C C . PRO B 1 76 ? 3.211 -2.734 -4.438 1 98.38 76 PRO B C 1
ATOM 1743 O O . PRO B 1 76 ? 3.258 -3.455 -5.441 1 98.38 76 PRO B O 1
ATOM 1746 N N . LEU B 1 77 ? 4.137 -1.853 -4.188 1 98.5 77 LEU B N 1
ATOM 1747 C CA . LEU B 1 77 ? 5.297 -1.7 -5.059 1 98.5 77 LEU B CA 1
ATOM 1748 C C . LEU B 1 77 ? 6.039 -3.023 -5.207 1 98.5 77 LEU B C 1
ATOM 1750 O O . LEU B 1 77 ? 6.375 -3.43 -6.32 1 98.5 77 LEU B O 1
ATOM 1754 N N . LEU B 1 78 ? 6.258 -3.662 -4.09 1 98.44 78 LEU B N 1
ATOM 1755 C CA . LEU B 1 78 ? 7.004 -4.914 -4.125 1 98.44 78 LEU B CA 1
ATOM 1756 C C . LEU B 1 78 ? 6.227 -5.988 -4.883 1 98.44 78 LEU B C 1
ATOM 1758 O O . LEU B 1 78 ? 6.793 -6.699 -5.715 1 98.44 78 LEU B O 1
ATOM 1762 N N . GLY B 1 79 ? 4.965 -6.09 -4.652 1 98.44 79 GLY B N 1
ATOM 1763 C CA . GLY B 1 79 ? 4.148 -7.07 -5.355 1 98.44 79 GLY B CA 1
ATOM 1764 C C . GLY B 1 79 ? 4.145 -6.871 -6.859 1 98.44 79 GLY B C 1
ATOM 1765 O O . GLY B 1 79 ? 4.383 -7.812 -7.617 1 98.44 79 GLY B O 1
ATOM 1766 N N . GLN B 1 80 ? 3.854 -5.645 -7.246 1 98.69 80 GLN B N 1
ATOM 1767 C CA . GLN B 1 80 ? 3.77 -5.367 -8.672 1 98.69 80 GLN B CA 1
ATOM 1768 C C . GLN B 1 80 ? 5.133 -5.508 -9.344 1 98.69 80 GLN B C 1
ATOM 1770 O O . GLN B 1 80 ? 5.227 -5.918 -10.5 1 98.69 80 GLN B O 1
ATOM 1775 N N . LEU B 1 81 ? 6.191 -5.129 -8.648 1 98.69 81 LEU B N 1
ATOM 1776 C CA . LEU B 1 81 ? 7.555 -5.258 -9.156 1 98.69 81 LEU B CA 1
ATOM 1777 C C . LEU B 1 81 ? 7.902 -6.719 -9.414 1 98.69 81 LEU B C 1
ATOM 1779 O O . LEU B 1 81 ? 8.383 -7.066 -10.492 1 98.69 81 LEU B O 1
ATOM 1783 N N . PHE B 1 82 ? 7.598 -7.582 -8.445 1 98.5 82 PHE B N 1
ATOM 1784 C CA . PHE B 1 82 ? 7.93 -9 -8.562 1 98.5 82 PHE B CA 1
ATOM 1785 C C . PHE B 1 82 ? 7.102 -9.656 -9.656 1 98.5 82 PHE B C 1
ATOM 1787 O O . PHE B 1 82 ? 7.609 -10.5 -10.398 1 98.5 82 PHE B O 1
ATOM 1794 N N . ILE B 1 83 ? 5.902 -9.258 -9.805 1 98.38 83 ILE B N 1
ATOM 1795 C CA . ILE B 1 83 ? 5.023 -9.867 -10.797 1 98.38 83 ILE B CA 1
ATOM 1796 C C . ILE B 1 83 ? 5.398 -9.375 -12.188 1 98.38 83 ILE B C 1
ATOM 1798 O O . ILE B 1 83 ? 5.562 -10.172 -13.117 1 98.38 83 ILE B O 1
ATOM 1802 N N . ALA B 1 84 ? 5.523 -8.062 -12.367 1 98.62 84 ALA B N 1
ATOM 1803 C CA . ALA B 1 84 ? 5.918 -7.508 -13.656 1 98.62 84 ALA B CA 1
ATOM 1804 C C . ALA B 1 84 ? 7.27 -8.062 -14.102 1 98.62 84 ALA B C 1
ATOM 1806 O O . ALA B 1 84 ? 7.492 -8.289 -15.297 1 98.62 84 ALA B O 1
ATOM 1807 N N . GLY B 1 85 ? 8.164 -8.289 -13.18 1 98.31 85 GLY B N 1
ATOM 1808 C CA . GLY B 1 85 ? 9.516 -8.742 -13.469 1 98.31 85 GLY B CA 1
ATOM 1809 C C . GLY B 1 85 ? 9.562 -10.148 -14.031 1 98.31 85 GLY B C 1
ATOM 1810 O O . GLY B 1 85 ? 10.578 -10.562 -14.602 1 98.31 85 GLY B O 1
ATOM 1811 N N . LEU B 1 86 ? 8.492 -10.898 -13.805 1 96.38 86 LEU B N 1
ATOM 1812 C CA . LEU B 1 86 ? 8.461 -12.258 -14.328 1 96.38 86 LEU B CA 1
ATOM 1813 C C . LEU B 1 86 ? 8.5 -12.266 -15.852 1 96.38 86 LEU B C 1
ATOM 1815 O O . LEU B 1 86 ? 8.992 -13.211 -16.453 1 96.38 86 LEU B O 1
ATOM 1819 N N . ARG B 1 87 ? 7.996 -11.188 -16.422 1 96 87 ARG B N 1
ATOM 1820 C CA . ARG B 1 87 ? 7.945 -11.148 -17.875 1 96 87 ARG B CA 1
ATOM 1821 C C . ARG B 1 87 ? 8.789 -10 -18.422 1 96 87 ARG B C 1
ATOM 1823 O O . ARG B 1 87 ? 9.367 -10.102 -19.5 1 96 87 ARG B O 1
ATOM 1830 N N . TYR B 1 88 ? 8.883 -8.93 -17.672 1 97.69 88 TYR B N 1
ATOM 1831 C CA . TYR B 1 88 ? 9.578 -7.727 -18.109 1 97.69 88 TYR B CA 1
ATOM 1832 C C . TYR B 1 88 ? 10.609 -7.289 -17.078 1 97.69 88 TYR B C 1
ATOM 1834 O O . TYR B 1 88 ? 10.539 -6.172 -16.562 1 97.69 88 TYR B O 1
ATOM 1842 N N . PRO B 1 89 ? 11.586 -8.094 -16.859 1 97.94 89 PRO B N 1
ATOM 1843 C CA . PRO B 1 89 ? 12.469 -7.844 -15.719 1 97.94 89 PRO B CA 1
ATOM 1844 C C . PRO B 1 89 ? 13.258 -6.543 -15.852 1 97.94 89 PRO B C 1
ATOM 1846 O O . PRO B 1 89 ? 13.414 -5.809 -14.867 1 97.94 89 PRO B O 1
ATOM 1849 N N . VAL B 1 90 ? 13.695 -6.191 -17.031 1 98.56 90 VAL B N 1
ATOM 1850 C CA . VAL B 1 90 ? 14.523 -5 -17.203 1 98.56 90 VAL B CA 1
ATOM 1851 C C . VAL B 1 90 ? 13.664 -3.748 -17.031 1 98.56 90 VAL B C 1
ATOM 1853 O O . VAL B 1 90 ? 14.023 -2.838 -16.281 1 98.56 90 VAL B O 1
ATOM 1856 N N . TYR B 1 91 ? 12.508 -3.738 -17.703 1 98.69 91 TYR B N 1
ATOM 1857 C CA . TYR B 1 91 ? 11.609 -2.592 -17.609 1 98.69 91 TYR B CA 1
ATOM 1858 C C . TYR B 1 91 ? 11.078 -2.441 -16.188 1 98.69 91 TYR B C 1
ATOM 1860 O O . TYR B 1 91 ? 10.984 -1.327 -15.664 1 98.69 91 TYR B O 1
ATOM 1868 N N . ALA B 1 92 ? 10.719 -3.584 -15.578 1 98.81 92 ALA B N 1
ATOM 1869 C CA . ALA B 1 92 ? 10.234 -3.557 -14.203 1 98.81 92 ALA B CA 1
ATOM 1870 C C . ALA B 1 92 ? 11.297 -2.996 -13.258 1 98.81 92 ALA B C 1
ATOM 1872 O O . ALA B 1 92 ? 11.008 -2.143 -12.422 1 98.81 92 ALA B O 1
ATOM 1873 N N . ALA B 1 93 ? 12.5 -3.432 -13.406 1 98.75 93 ALA B N 1
ATOM 1874 C CA . ALA B 1 93 ? 13.586 -2.963 -12.555 1 98.75 93 ALA B CA 1
ATOM 1875 C C . ALA B 1 93 ? 13.82 -1.466 -12.734 1 98.75 93 ALA B C 1
ATOM 1877 O O . ALA B 1 93 ? 14.047 -0.747 -11.758 1 98.75 93 ALA B O 1
ATOM 1878 N N . ALA B 1 94 ? 13.797 -1.044 -13.969 1 98.81 94 ALA B N 1
ATOM 1879 C CA . ALA B 1 94 ? 13.977 0.379 -14.242 1 98.81 94 ALA B CA 1
ATOM 1880 C C . ALA B 1 94 ? 12.883 1.209 -13.578 1 98.81 94 ALA B C 1
ATOM 1882 O O . ALA B 1 94 ? 13.164 2.236 -12.961 1 98.81 94 ALA B O 1
ATOM 1883 N N . LEU B 1 95 ? 11.68 0.776 -13.711 1 98.81 95 LEU B N 1
ATOM 1884 C CA . LEU B 1 95 ? 10.555 1.49 -13.117 1 98.81 95 LEU B CA 1
ATOM 1885 C C . LEU B 1 95 ? 10.617 1.445 -11.594 1 98.81 95 LEU B C 1
ATOM 1887 O O . LEU B 1 95 ? 10.297 2.43 -10.93 1 98.81 95 LEU B O 1
ATOM 1891 N N . GLY B 1 96 ? 10.977 0.248 -11.031 1 98.75 96 GLY B N 1
ATOM 1892 C CA . GLY B 1 96 ? 11.172 0.167 -9.586 1 98.75 96 GLY B CA 1
ATOM 1893 C C . GLY B 1 96 ? 12.234 1.114 -9.07 1 98.75 96 GLY B C 1
ATOM 1894 O O . GLY B 1 96 ? 12.062 1.749 -8.031 1 98.75 96 GLY B O 1
ATOM 1895 N N . THR B 1 97 ? 13.273 1.202 -9.805 1 98.69 97 THR B N 1
ATOM 1896 C CA . THR B 1 97 ? 14.352 2.111 -9.438 1 98.69 97 THR B CA 1
ATOM 1897 C C . THR B 1 97 ? 13.891 3.564 -9.539 1 98.69 97 THR B C 1
ATOM 1899 O O . THR B 1 97 ? 14.188 4.379 -8.656 1 98.69 97 THR B O 1
ATOM 1902 N N . ALA B 1 98 ? 13.203 3.857 -10.602 1 98.75 98 ALA B N 1
ATOM 1903 C CA . ALA B 1 98 ? 12.648 5.199 -10.758 1 98.75 98 ALA B CA 1
ATOM 1904 C C . ALA B 1 98 ? 11.688 5.531 -9.617 1 98.75 98 ALA B C 1
ATOM 1906 O O . ALA B 1 98 ? 11.664 6.66 -9.125 1 98.75 98 ALA B O 1
ATOM 1907 N N . TRP B 1 99 ? 10.852 4.59 -9.273 1 98.81 99 TRP B N 1
ATOM 1908 C CA . TRP B 1 99 ? 9.945 4.766 -8.148 1 98.81 99 TRP B CA 1
ATOM 1909 C C . TRP B 1 99 ? 10.719 5.109 -6.875 1 98.81 99 TRP B C 1
ATOM 1911 O O . TRP B 1 99 ? 10.367 6.059 -6.168 1 98.81 99 TRP B O 1
ATOM 1921 N N . SER B 1 100 ? 11.805 4.379 -6.605 1 98.75 100 SER B N 1
ATOM 1922 C CA . SER B 1 100 ? 12.602 4.629 -5.414 1 98.75 100 SER B CA 1
ATOM 1923 C C . SER B 1 100 ? 13.242 6.016 -5.453 1 98.75 100 SER B C 1
ATOM 1925 O O . SER B 1 100 ? 13.266 6.723 -4.441 1 98.75 100 SER B O 1
ATOM 1927 N N . ALA B 1 101 ? 13.703 6.387 -6.562 1 98.69 101 ALA B N 1
ATOM 1928 C CA . ALA B 1 101 ? 14.266 7.727 -6.711 1 98.69 101 ALA B CA 1
ATOM 1929 C C . ALA B 1 101 ? 13.211 8.797 -6.461 1 98.69 101 ALA B C 1
ATOM 1931 O O . ALA B 1 101 ? 13.477 9.797 -5.789 1 98.69 101 ALA B O 1
ATOM 1932 N N . GLY B 1 102 ? 12.07 8.586 -7.016 1 98.69 102 GLY B N 1
ATOM 1933 C CA . GLY B 1 102 ? 10.977 9.508 -6.77 1 98.69 102 GLY B CA 1
ATOM 1934 C C . GLY B 1 102 ? 10.602 9.609 -5.305 1 98.69 102 GLY B C 1
ATOM 1935 O O . GLY B 1 102 ? 10.336 10.711 -4.805 1 98.69 102 GLY B O 1
ATOM 1936 N N . ARG B 1 103 ? 10.633 8.492 -4.633 1 98.75 103 ARG B N 1
ATOM 1937 C CA . ARG B 1 103 ? 10.266 8.469 -3.219 1 98.75 103 ARG B CA 1
ATOM 1938 C C . ARG B 1 103 ? 11.32 9.172 -2.371 1 98.75 103 ARG B C 1
ATOM 1940 O O . ARG B 1 103 ? 11 9.789 -1.353 1 98.75 103 ARG B O 1
ATOM 1947 N N . LEU B 1 104 ? 12.562 9.055 -2.762 1 98.69 104 LEU B N 1
ATOM 1948 C CA . LEU B 1 104 ? 13.602 9.805 -2.072 1 98.69 104 LEU B CA 1
ATOM 1949 C C . LEU B 1 104 ? 13.398 11.305 -2.26 1 98.69 104 LEU B C 1
ATOM 1951 O O . LEU B 1 104 ? 13.477 12.07 -1.297 1 98.69 104 LEU B O 1
ATOM 1955 N N . LEU B 1 105 ? 13.109 11.742 -3.512 1 98.56 105 LEU B N 1
ATOM 1956 C CA . LEU B 1 105 ? 12.828 13.148 -3.789 1 98.56 105 LEU B CA 1
ATOM 1957 C C . LEU B 1 105 ? 11.602 13.625 -3.02 1 98.56 105 LEU B C 1
ATOM 1959 O O . LEU B 1 105 ? 11.562 14.766 -2.553 1 98.56 105 LEU B O 1
ATOM 1963 N N . TYR B 1 106 ? 10.617 12.766 -2.918 1 98.5 106 TYR B N 1
ATOM 1964 C CA . TYR B 1 106 ? 9.414 13.023 -2.139 1 98.5 106 TYR B CA 1
ATOM 1965 C C . TYR B 1 106 ? 9.758 13.336 -0.687 1 98.5 106 TYR B C 1
ATOM 1967 O O . TYR B 1 106 ? 9.32 14.352 -0.141 1 98.5 106 TYR B O 1
ATOM 1975 N N . LEU B 1 107 ? 10.57 12.523 -0.094 1 98.5 107 LEU B N 1
ATOM 1976 C CA . LEU B 1 107 ? 10.984 12.672 1.299 1 98.5 107 LEU B CA 1
ATOM 1977 C C . LEU B 1 107 ? 11.781 13.953 1.502 1 98.5 107 LEU B C 1
ATOM 1979 O O . LEU B 1 107 ? 11.477 14.742 2.4 1 98.5 107 LEU B O 1
ATOM 1983 N N . LEU B 1 108 ? 12.75 14.172 0.666 1 98.12 108 LEU B N 1
ATOM 1984 C CA . LEU B 1 108 ? 13.617 15.344 0.793 1 98.12 108 LEU B CA 1
ATOM 1985 C C . LEU B 1 108 ? 12.828 16.625 0.556 1 98.12 108 LEU B C 1
ATOM 1987 O O . LEU B 1 108 ? 13.047 17.625 1.243 1 98.12 108 LEU B O 1
ATOM 1991 N N . GLY B 1 109 ? 11.969 16.578 -0.391 1 97.88 109 GLY B N 1
ATOM 1992 C CA . GLY B 1 109 ? 11.117 17.719 -0.623 1 97.88 109 GLY B CA 1
ATOM 1993 C C . GLY B 1 109 ? 10.18 18.016 0.536 1 97.88 109 GLY B C 1
ATOM 1994 O O . GLY B 1 109 ? 10.047 19.172 0.956 1 97.88 109 GLY B O 1
ATOM 1995 N N . TYR B 1 110 ? 9.547 16.984 1.066 1 96.75 110 TYR B N 1
ATOM 1996 C CA . TYR B 1 110 ? 8.57 17.094 2.139 1 96.75 110 TYR B CA 1
ATOM 1997 C C . TYR B 1 110 ? 9.203 17.656 3.406 1 96.75 110 TYR B C 1
ATOM 1999 O O . TYR B 1 110 ? 8.547 18.359 4.176 1 96.75 110 TYR B O 1
ATOM 2007 N N . THR B 1 111 ? 10.438 17.359 3.598 1 97.25 111 THR B N 1
ATOM 2008 C CA . THR B 1 111 ? 11.109 17.75 4.832 1 97.25 111 THR B CA 1
ATOM 2009 C C . THR B 1 111 ? 12 18.969 4.602 1 97.25 111 THR B C 1
ATOM 2011 O O . THR B 1 111 ? 12.812 19.312 5.457 1 97.25 111 THR B O 1
ATOM 2014 N N . SER B 1 112 ? 11.938 19.531 3.482 1 96.75 112 SER B N 1
ATOM 2015 C CA . SER B 1 112 ? 12.633 20.781 3.184 1 96.75 112 SER B CA 1
ATOM 2016 C C . SER B 1 112 ? 11.875 21.984 3.734 1 96.75 112 SER B C 1
ATOM 2018 O O . SER B 1 112 ? 10.828 21.828 4.375 1 96.75 112 SER B O 1
ATOM 2020 N N . ALA B 1 113 ? 12.352 23.25 3.486 1 93.88 113 ALA B N 1
ATOM 2021 C CA . ALA B 1 113 ? 11.719 24.484 3.932 1 93.88 113 ALA B CA 1
ATOM 2022 C C . ALA B 1 113 ? 10.375 24.688 3.24 1 93.88 113 ALA B C 1
ATOM 2024 O O . ALA B 1 113 ? 9.523 25.438 3.723 1 93.88 113 ALA B O 1
ATOM 2025 N N . ARG B 1 114 ? 10.18 24.047 2.135 1 95.88 114 ARG B N 1
ATOM 2026 C CA . ARG B 1 114 ? 8.945 24.203 1.376 1 95.88 114 ARG B CA 1
ATOM 2027 C C . ARG B 1 114 ? 7.824 23.359 1.984 1 95.88 114 ARG B C 1
ATOM 2029 O O . ARG B 1 114 ? 6.656 23.516 1.614 1 95.88 114 ARG B O 1
ATOM 2036 N N . GLY B 1 115 ? 8.211 22.438 2.85 1 95.62 115 GLY B N 1
ATOM 2037 C CA . GLY B 1 115 ? 7.199 21.609 3.48 1 95.62 115 GLY B CA 1
ATOM 2038 C C . GLY B 1 115 ? 6.461 20.719 2.496 1 95.62 115 GLY B C 1
ATOM 2039 O O . GLY B 1 115 ? 7.062 20.172 1.569 1 95.62 115 GLY B O 1
ATOM 2040 N N . PRO B 1 116 ? 5.125 20.562 2.697 1 96.19 116 PRO B N 1
ATOM 2041 C CA . PRO B 1 116 ? 4.32 19.641 1.89 1 96.19 116 PRO B CA 1
ATOM 2042 C C . PRO B 1 116 ? 4.367 19.969 0.399 1 96.19 116 PRO B C 1
ATOM 2044 O O . PRO B 1 116 ? 4.273 19.078 -0.439 1 96.19 116 PRO B O 1
ATOM 2047 N N . GLN B 1 117 ? 4.523 21.172 0.048 1 96.25 117 GLN B N 1
ATOM 2048 C CA . GLN B 1 117 ? 4.57 21.547 -1.362 1 96.25 117 GLN B CA 1
ATOM 2049 C C . GLN B 1 117 ? 5.828 21.016 -2.033 1 96.25 117 GLN B C 1
ATOM 2051 O O . GLN B 1 117 ? 5.844 20.781 -3.246 1 96.25 117 GLN B O 1
ATOM 2056 N N . GLY B 1 118 ? 6.867 20.75 -1.315 1 96.94 118 GLY B N 1
ATOM 2057 C CA . GLY B 1 118 ? 8.133 20.266 -1.847 1 96.94 118 GLY B CA 1
ATOM 2058 C C . GLY B 1 118 ? 8.07 18.812 -2.299 1 96.94 118 GLY B C 1
ATOM 2059 O O . GLY B 1 118 ? 8.953 18.359 -3.02 1 96.94 118 GLY B O 1
ATOM 2060 N N . ARG B 1 119 ? 6.977 18.172 -1.902 1 95.69 119 ARG B N 1
ATOM 2061 C CA . ARG B 1 119 ? 6.879 16.75 -2.182 1 95.69 119 ARG B CA 1
ATOM 2062 C C . ARG B 1 119 ? 6.441 16.5 -3.621 1 95.69 119 ARG B C 1
ATOM 2064 O O . ARG B 1 119 ? 6.547 15.375 -4.121 1 95.69 119 ARG B O 1
ATOM 2071 N N . ILE B 1 120 ? 6.016 17.5 -4.316 1 95.81 120 ILE B N 1
ATOM 2072 C CA . ILE B 1 120 ? 5.23 17.328 -5.531 1 95.81 120 ILE B CA 1
ATOM 2073 C C . ILE B 1 120 ? 6.102 16.719 -6.629 1 95.81 120 ILE B C 1
ATOM 2075 O O . ILE B 1 120 ? 5.664 15.828 -7.359 1 95.81 120 ILE B O 1
ATOM 2079 N N . ALA B 1 121 ? 7.34 17.203 -6.793 1 94.69 121 ALA B N 1
ATOM 2080 C CA . ALA B 1 121 ? 8.219 16.672 -7.832 1 94.69 121 ALA B CA 1
ATOM 2081 C C . ALA B 1 121 ? 8.469 15.188 -7.633 1 94.69 121 ALA B C 1
ATOM 2083 O O . ALA B 1 121 ? 8.352 14.398 -8.57 1 94.69 121 ALA B O 1
ATOM 2084 N N . GLY B 1 122 ? 8.82 14.758 -6.434 1 97.75 122 GLY B N 1
ATOM 2085 C CA . GLY B 1 122 ? 9.023 13.352 -6.125 1 97.75 122 GLY B CA 1
ATOM 2086 C C . GLY B 1 122 ? 7.77 12.516 -6.289 1 97.75 122 GLY B C 1
ATOM 2087 O O . GLY B 1 122 ? 7.832 11.383 -6.766 1 97.75 122 GLY B O 1
ATOM 2088 N N . PHE B 1 123 ? 6.684 13.133 -5.941 1 97.38 123 PHE B N 1
ATOM 2089 C CA . PHE B 1 123 ? 5.398 12.453 -6.094 1 97.38 123 PHE B CA 1
ATOM 2090 C C . PHE B 1 123 ? 5.145 12.102 -7.555 1 97.38 123 PHE B C 1
ATOM 2092 O O . PHE B 1 123 ? 4.738 10.977 -7.863 1 97.38 123 PHE B O 1
ATOM 2099 N N . GLY B 1 124 ? 5.32 13.055 -8.422 1 97.69 124 GLY B N 1
ATOM 2100 C CA . GLY B 1 124 ? 5.07 12.82 -9.836 1 97.69 124 GLY B CA 1
ATOM 2101 C C . GLY B 1 124 ? 5.852 11.648 -10.398 1 97.69 124 GLY B C 1
ATOM 2102 O O . GLY B 1 124 ? 5.285 10.773 -11.055 1 97.69 124 GLY B O 1
ATOM 2103 N N . LEU B 1 125 ? 7.109 11.578 -10.148 1 98.19 125 LEU B N 1
ATOM 2104 C CA . LEU B 1 125 ? 7.957 10.508 -10.648 1 98.19 125 LEU B CA 1
ATOM 2105 C C . LEU B 1 125 ? 7.539 9.164 -10.055 1 98.19 125 LEU B C 1
ATOM 2107 O O . LEU B 1 125 ? 7.426 8.172 -10.781 1 98.19 125 LEU B O 1
ATOM 2111 N N . ALA B 1 126 ? 7.289 9.133 -8.781 1 98.44 126 ALA B N 1
ATOM 2112 C CA . ALA B 1 126 ? 6.906 7.887 -8.117 1 98.44 126 ALA B CA 1
ATOM 2113 C C . ALA B 1 126 ? 5.547 7.398 -8.617 1 98.44 126 ALA B C 1
ATOM 2115 O O . ALA B 1 126 ? 5.363 6.203 -8.867 1 98.44 126 ALA B O 1
ATOM 2116 N N . TRP B 1 127 ? 4.66 8.336 -8.719 1 97.81 127 TRP B N 1
ATOM 2117 C CA . TRP B 1 127 ? 3.303 7.977 -9.117 1 97.81 127 TRP B CA 1
ATOM 2118 C C . TRP B 1 127 ? 3.283 7.414 -10.539 1 97.81 127 TRP B C 1
ATOM 2120 O O . TRP B 1 127 ? 2.637 6.398 -10.797 1 97.81 127 TRP B O 1
ATOM 2130 N N . LEU B 1 128 ? 3.949 8.008 -11.484 1 98.12 128 LEU B N 1
ATOM 2131 C CA . LEU B 1 128 ? 4.004 7.535 -12.867 1 98.12 128 LEU B CA 1
ATOM 2132 C C . LEU B 1 128 ? 4.664 6.164 -12.945 1 98.12 128 LEU B C 1
ATOM 2134 O O . LEU B 1 128 ? 4.203 5.289 -13.68 1 98.12 128 LEU B O 1
ATOM 2138 N N . SER B 1 129 ? 5.727 5.996 -12.25 1 98.75 129 SER B N 1
ATOM 2139 C CA . SER B 1 129 ? 6.406 4.707 -12.219 1 98.75 129 SER B CA 1
ATOM 2140 C C . SER B 1 129 ? 5.508 3.621 -11.641 1 98.75 129 SER B C 1
ATOM 2142 O O . SER B 1 129 ? 5.461 2.504 -12.156 1 98.75 129 SER B O 1
ATOM 2144 N N . ASP B 1 130 ? 4.836 3.977 -10.578 1 98.56 130 ASP B N 1
ATOM 2145 C CA . ASP B 1 130 ? 3.926 3.049 -9.906 1 98.56 130 ASP B CA 1
ATOM 2146 C C . ASP B 1 130 ? 2.814 2.594 -10.852 1 98.56 130 ASP B C 1
ATOM 2148 O O . ASP B 1 130 ? 2.531 1.398 -10.953 1 98.56 130 ASP B O 1
ATOM 2152 N N . LEU B 1 131 ? 2.209 3.502 -11.555 1 98.31 131 LEU B N 1
ATOM 2153 C CA . LEU B 1 131 ? 1.111 3.184 -12.461 1 98.31 131 LEU B CA 1
ATOM 2154 C C . LEU B 1 131 ? 1.593 2.309 -13.617 1 98.31 131 LEU B C 1
ATOM 2156 O O . LEU B 1 131 ? 0.927 1.337 -13.984 1 98.31 131 LEU B O 1
ATOM 2160 N N . ALA B 1 132 ? 2.691 2.672 -14.141 1 98.69 132 ALA B N 1
ATOM 2161 C CA . ALA B 1 132 ? 3.264 1.88 -15.227 1 98.69 132 ALA B CA 1
ATOM 2162 C C . ALA B 1 132 ? 3.574 0.459 -14.766 1 98.69 132 ALA B C 1
ATOM 2164 O O . ALA B 1 132 ? 3.295 -0.507 -15.484 1 98.69 132 ALA B O 1
ATOM 2165 N N . LEU B 1 133 ? 4.129 0.381 -13.625 1 98.62 133 LEU B N 1
ATOM 2166 C CA . LEU B 1 133 ? 4.488 -0.92 -13.07 1 98.62 133 LEU B CA 1
ATOM 2167 C C . LEU B 1 133 ? 3.24 -1.758 -12.805 1 98.62 133 LEU B C 1
ATOM 2169 O O . LEU B 1 133 ? 3.223 -2.959 -13.078 1 98.62 133 LEU B O 1
ATOM 2173 N N . LYS B 1 134 ? 2.277 -1.173 -12.273 1 98.44 134 LYS B N 1
ATOM 2174 C CA . LYS B 1 134 ? 1.007 -1.843 -12.008 1 98.44 134 LYS B CA 1
ATOM 2175 C C . LYS B 1 134 ? 0.382 -2.367 -13.297 1 98.44 134 LYS B C 1
ATOM 2177 O O . LYS B 1 134 ? -0.114 -3.496 -13.344 1 98.44 134 LYS B O 1
ATOM 2182 N N . GLY B 1 135 ? 0.366 -1.529 -14.305 1 98.62 135 GLY B N 1
ATOM 2183 C CA . GLY B 1 135 ? -0.121 -1.968 -15.602 1 98.62 135 GLY B CA 1
ATOM 2184 C C . GLY B 1 135 ? 0.663 -3.135 -16.172 1 98.62 135 GLY B C 1
ATOM 2185 O O . GLY B 1 135 ? 0.082 -4.062 -16.734 1 98.62 135 GLY B O 1
ATOM 2186 N N . MET B 1 136 ? 1.944 -3.059 -16.016 1 98.62 136 MET B N 1
ATOM 2187 C CA . MET B 1 136 ? 2.814 -4.129 -16.484 1 98.62 136 MET B CA 1
ATOM 2188 C C . MET B 1 136 ? 2.537 -5.426 -15.734 1 98.62 136 MET B C 1
ATOM 2190 O O . MET B 1 136 ? 2.523 -6.508 -16.328 1 98.62 136 MET B O 1
ATOM 2194 N N . ALA B 1 137 ? 2.346 -5.301 -14.43 1 98.62 137 ALA B N 1
ATOM 2195 C CA . ALA B 1 137 ? 1.996 -6.473 -13.625 1 98.62 137 ALA B CA 1
ATOM 2196 C C . ALA B 1 137 ? 0.664 -7.066 -14.07 1 98.62 137 ALA B C 1
ATOM 2198 O O . ALA B 1 137 ? 0.525 -8.289 -14.18 1 98.62 137 ALA B O 1
ATOM 2199 N N . ALA B 1 138 ? -0.306 -6.234 -14.344 1 98.56 138 ALA B N 1
ATOM 2200 C CA . ALA B 1 138 ? -1.605 -6.691 -14.828 1 98.56 138 ALA B CA 1
ATOM 2201 C C . ALA B 1 138 ? -1.471 -7.406 -16.172 1 98.56 138 ALA B C 1
ATOM 2203 O O . ALA B 1 138 ? -2.027 -8.492 -16.359 1 98.56 138 ALA B O 1
ATOM 2204 N N . TRP B 1 139 ? -0.707 -6.793 -17.047 1 98.19 139 TRP B N 1
ATOM 2205 C CA . TRP B 1 139 ? -0.502 -7.367 -18.375 1 98.19 139 TRP B CA 1
ATOM 2206 C C . TRP B 1 139 ? 0.176 -8.727 -18.281 1 98.19 139 TRP B C 1
ATOM 2208 O O . TRP B 1 139 ? -0.245 -9.688 -18.938 1 98.19 139 TRP B O 1
ATOM 2218 N N . ALA B 1 140 ? 1.178 -8.82 -17.469 1 97.44 140 ALA B N 1
ATOM 2219 C CA . ALA B 1 140 ? 1.877 -10.086 -17.266 1 97.44 140 ALA B CA 1
ATOM 2220 C C . ALA B 1 140 ? 0.941 -11.141 -16.688 1 97.44 140 ALA B C 1
ATOM 2222 O O . ALA B 1 140 ? 0.928 -12.289 -17.141 1 97.44 140 ALA B O 1
ATOM 2223 N N . SER B 1 141 ? 0.146 -10.773 -15.68 1 97.44 141 SER B N 1
ATOM 2224 C CA . SER B 1 141 ? -0.768 -11.711 -15.031 1 97.44 141 SER B CA 1
ATOM 2225 C C . SER B 1 141 ? -1.801 -12.25 -16.016 1 97.44 141 SER B C 1
ATOM 2227 O O . SER B 1 141 ? -2.053 -13.453 -16.062 1 97.44 141 SER B O 1
ATOM 2229 N N . VAL B 1 142 ? -2.365 -11.375 -16.797 1 97.19 142 VAL B N 1
ATOM 2230 C CA . VAL B 1 142 ? -3.34 -11.781 -17.812 1 97.19 142 VAL B CA 1
ATOM 2231 C C . VAL B 1 142 ? -2.68 -12.711 -18.828 1 97.19 142 VAL B C 1
ATOM 2233 O O . VAL B 1 142 ? -3.275 -13.711 -19.234 1 97.19 142 VAL B O 1
ATOM 2236 N N . GLY B 1 143 ? -1.467 -12.375 -19.219 1 96.19 143 GLY B N 1
ATOM 2237 C CA . GLY B 1 143 ? -0.729 -13.234 -20.125 1 96.19 143 GLY B CA 1
ATOM 2238 C C . GLY B 1 143 ? -0.517 -14.641 -19.594 1 96.19 143 GLY B C 1
ATOM 2239 O O . GLY B 1 143 ? -0.632 -15.617 -20.328 1 96.19 143 GLY B O 1
ATOM 2240 N N . TYR B 1 144 ? -0.24 -14.797 -18.359 1 94.06 144 TYR B N 1
ATOM 2241 C CA . TYR B 1 144 ? -0.07 -16.109 -17.766 1 94.06 144 TYR B CA 1
ATOM 2242 C C . TYR B 1 144 ? -1.393 -16.859 -17.719 1 94.06 144 TYR B C 1
ATOM 2244 O O . TYR B 1 144 ? -1.427 -18.078 -17.922 1 94.06 144 TYR B O 1
ATOM 2252 N N . VAL B 1 145 ? -2.486 -16.172 -17.484 1 94.88 145 VAL B N 1
ATOM 2253 C CA . VAL B 1 145 ? -3.803 -16.781 -17.391 1 94.88 145 VAL B CA 1
ATOM 2254 C C . VAL B 1 145 ? -4.234 -17.281 -18.781 1 94.88 145 VAL B C 1
ATOM 2256 O O . VAL B 1 145 ? -4.754 -18.391 -18.922 1 94.88 145 VAL B O 1
ATOM 2259 N N . LEU B 1 146 ? -3.92 -16.406 -19.719 1 95.38 146 LEU B N 1
ATOM 2260 C CA . LEU B 1 146 ? -4.434 -16.703 -21.062 1 95.38 146 LEU B CA 1
ATOM 2261 C C . LEU B 1 146 ? -3.438 -17.531 -21.859 1 95.38 146 LEU B C 1
ATOM 2263 O O . LEU B 1 146 ? -3.701 -17.891 -23 1 95.38 146 LEU B O 1
ATOM 2267 N N . GLY B 1 147 ? -2.275 -17.734 -21.297 1 92.06 147 GLY B N 1
ATOM 2268 C CA . GLY B 1 147 ? -1.305 -18.594 -21.953 1 92.06 147 GLY B CA 1
ATOM 2269 C C . GLY B 1 147 ? -0.515 -17.906 -23.031 1 92.06 147 GLY B C 1
ATOM 2270 O O . GLY B 1 147 ? -0.146 -18.516 -24.031 1 92.06 147 GLY B O 1
ATOM 2271 N N . TRP B 1 148 ? -0.411 -16.594 -22.906 1 91.56 148 TRP B N 1
ATOM 2272 C CA . TRP B 1 148 ? 0.412 -15.852 -23.859 1 91.56 148 TRP B CA 1
ATOM 2273 C C . TRP B 1 148 ? 1.874 -16.281 -23.75 1 91.56 148 TRP B C 1
ATOM 2275 O O . TRP B 1 148 ? 2.664 -16.031 -24.672 1 91.56 148 TRP B O 1
ATOM 2285 N N . TYR B 1 149 ? 2.166 -16.844 -22.641 1 84.69 149 TYR B N 1
ATOM 2286 C CA . TYR B 1 149 ? 3.562 -17.172 -22.375 1 84.69 149 TYR B CA 1
ATOM 2287 C C . TYR B 1 149 ? 3.727 -18.672 -22.109 1 84.69 149 TYR B C 1
ATOM 2289 O O . TYR B 1 149 ? 2.793 -19.328 -21.656 1 84.69 149 TYR B O 1
#

Radius of gyration: 20.54 Å; Cα contacts (8 Å, |Δi|>4): 447; chains: 2; bounding box: 42×62×47 Å

Sequence (298 aa):
MAITLPDEYGYVLLAATSSFFLNTVHAVITSRRRKAASIPYPNSYATKEQADKDPKAFTFNCAQRAHANYTENLTPLLGQLFIAGLRYPVYAAALGTAWSAGRLLYLLGYTSARGPQGRIAGFGLAWLSDLALKGMAAWASVGYVLGWYMAITLPDEYGYVLLAATSSFFLNTVHAVITSRRRKAASIPYPNSYATKEQADKDPKAFTFNCAQRAHANYTENLTPLLGQLFIAGLRYPVYAAALGTAWSAGRLLYLLGYTSARGPQGRIAGFGLAWLSDLALKGMAAWASVGYVLGWY